Protein AF-A0AA88L8A8-F1 (afdb_monomer)

Mean predicted aligned error: 9.65 Å

Secondary structure (DSSP, 8-state):
-EE--S--TT-EE-TTSSS-EEE-EEEEE-TTS-EEEEEE--STTPPP-SSS-HHHHHHHHHHTTSPTTS--EEEE-TTT--HHHHHHHHHHH--EEEEE--GGGSTT-----HHHHHHH-TT-EEEEEETTTTEEEEEEESSSEEEEEESS--SPSPEEEEEEETTTTEEEEEEE-HHHHHHHHHTTHHHHHHHHHHHT------SS-GGGS-THHHHHHHHHHHHHHHHHHHHHHHHHTSS--PPP---

Structure (mmCIF, N/CA/C/O backbone):
data_AF-A0AA88L8A8-F1
#
_entry.id   AF-A0AA88L8A8-F1
#
loop_
_atom_site.group_PDB
_atom_site.id
_atom_site.type_symbol
_atom_site.label_atom_id
_atom_site.label_alt_id
_atom_site.label_comp_id
_atom_site.label_asym_id
_atom_site.label_entity_id
_atom_site.label_seq_id
_atom_site.pdbx_PDB_ins_code
_atom_site.Cartn_x
_atom_site.Cartn_y
_atom_site.Cartn_z
_atom_site.occupancy
_atom_site.B_iso_or_equiv
_atom_site.auth_seq_id
_atom_site.auth_comp_id
_atom_site.auth_asym_id
_atom_site.auth_atom_id
_atom_site.pdbx_PDB_model_num
ATOM 1 N N . MET A 1 1 ? 16.800 -0.998 -1.409 1.00 84.88 1 MET A N 1
ATOM 2 C CA . MET A 1 1 ? 17.821 0.008 -1.828 1.00 84.88 1 MET A CA 1
ATOM 3 C C . MET A 1 1 ? 19.108 -0.750 -2.058 1.00 84.88 1 MET A C 1
ATOM 5 O O . MET A 1 1 ? 19.465 -1.505 -1.169 1.00 84.88 1 ME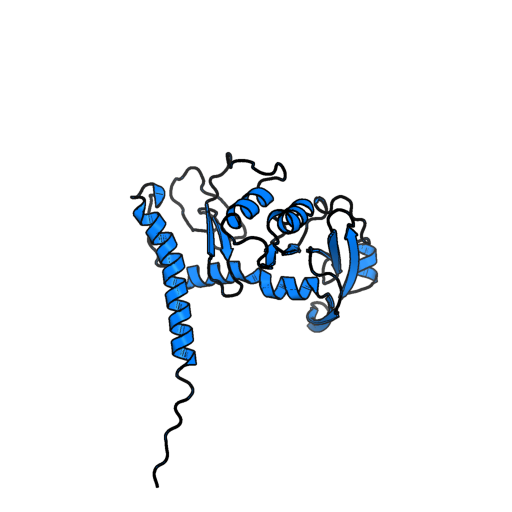T A O 1
ATOM 9 N N . ILE A 1 2 ? 19.797 -0.563 -3.184 1.00 85.00 2 ILE A N 1
ATOM 10 C CA . ILE A 1 2 ? 21.098 -1.210 -3.406 1.00 85.00 2 ILE A CA 1
ATOM 11 C C . ILE A 1 2 ? 22.200 -0.257 -2.931 1.00 85.00 2 ILE A C 1
ATOM 13 O O . ILE A 1 2 ? 22.345 0.821 -3.514 1.00 85.00 2 ILE A O 1
ATOM 17 N N . PRO A 1 3 ? 22.965 -0.586 -1.876 1.00 85.75 3 PRO A N 1
ATOM 18 C CA . PRO A 1 3 ? 23.929 0.350 -1.308 1.00 85.75 3 PRO A CA 1
ATOM 19 C C . PRO A 1 3 ? 25.086 0.601 -2.267 1.00 85.75 3 PRO A C 1
ATOM 21 O O . PRO A 1 3 ? 25.760 -0.326 -2.712 1.00 85.75 3 PRO A O 1
ATOM 24 N N . PHE A 1 4 ? 25.333 1.872 -2.569 1.00 84.50 4 PHE A N 1
ATOM 25 C CA . PHE A 1 4 ? 26.380 2.279 -3.496 1.00 84.50 4 PHE A CA 1
ATOM 26 C C . PHE A 1 4 ? 26.840 3.700 -3.180 1.00 84.50 4 PHE A C 1
ATOM 28 O O . PHE A 1 4 ? 26.032 4.624 -3.086 1.00 84.50 4 PHE A O 1
ATOM 35 N N . LYS A 1 5 ? 28.155 3.875 -3.020 1.00 83.81 5 LYS A N 1
ATOM 36 C CA . LYS A 1 5 ? 28.783 5.171 -2.705 1.00 83.81 5 LYS A CA 1
ATOM 37 C C . LYS A 1 5 ? 29.616 5.743 -3.856 1.0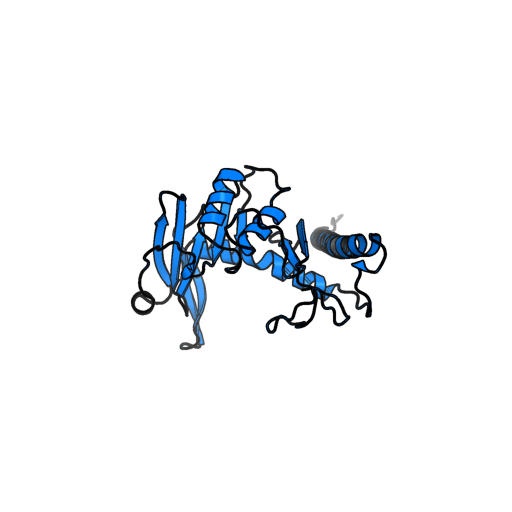0 83.81 5 LYS A C 1
ATOM 39 O O . LYS A 1 5 ? 30.113 6.857 -3.727 1.00 83.81 5 LYS A O 1
ATOM 44 N N . GLY A 1 6 ? 29.764 5.018 -4.967 1.00 83.50 6 GLY A N 1
ATOM 45 C CA . GLY A 1 6 ? 30.444 5.530 -6.159 1.00 83.50 6 GLY A CA 1
ATOM 46 C C . GLY A 1 6 ? 29.645 6.632 -6.863 1.00 83.50 6 GLY A C 1
ATOM 47 O O . GLY A 1 6 ? 28.525 6.970 -6.459 1.00 83.50 6 GLY A O 1
ATOM 48 N N . THR A 1 7 ? 30.240 7.212 -7.900 1.00 83.38 7 THR A N 1
ATOM 49 C CA . THR A 1 7 ? 29.632 8.293 -8.684 1.00 83.38 7 THR A CA 1
ATOM 50 C C . THR A 1 7 ? 28.695 7.706 -9.731 1.00 83.38 7 THR A C 1
ATOM 52 O O . THR A 1 7 ? 29.131 6.940 -10.581 1.00 83.38 7 THR A O 1
ATOM 55 N N . ILE A 1 8 ? 27.411 8.063 -9.665 1.00 84.69 8 ILE A N 1
ATOM 56 C CA . ILE A 1 8 ? 26.420 7.753 -10.700 1.00 84.69 8 ILE A CA 1
ATOM 57 C C . ILE A 1 8 ? 25.300 8.796 -10.694 1.00 84.69 8 ILE A C 1
ATOM 59 O O . ILE A 1 8 ? 24.916 9.280 -9.627 1.00 84.69 8 ILE A O 1
ATOM 63 N N . GLY A 1 9 ? 24.769 9.130 -11.875 1.00 83.75 9 GLY A N 1
ATOM 64 C CA . GLY A 1 9 ? 23.818 10.233 -12.068 1.00 83.75 9 GLY A CA 1
ATOM 65 C C . GLY A 1 9 ? 22.474 10.083 -11.344 1.00 83.75 9 GLY A C 1
ATOM 66 O O . GLY A 1 9 ? 21.806 11.078 -11.091 1.00 83.75 9 GLY A O 1
ATOM 67 N N . PHE A 1 10 ? 22.093 8.864 -10.957 1.00 85.56 10 PHE A N 1
ATOM 68 C CA . PHE A 1 10 ? 20.806 8.578 -10.313 1.00 85.56 10 PHE A CA 1
ATOM 69 C C . PHE A 1 10 ? 20.922 8.030 -8.886 1.00 85.56 10 PHE A C 1
ATOM 71 O O . PHE A 1 10 ? 19.957 7.495 -8.333 1.00 85.56 10 PHE A O 1
ATOM 78 N N . ARG A 1 11 ? 22.086 8.191 -8.244 1.00 89.44 11 ARG A N 1
ATOM 79 C CA . ARG A 1 11 ? 22.265 7.839 -6.829 1.00 89.44 11 ARG A CA 1
ATOM 80 C C . ARG A 1 11 ? 21.280 8.616 -5.955 1.00 89.44 11 ARG A C 1
ATOM 82 O O . ARG A 1 11 ? 21.148 9.828 -6.087 1.00 89.44 11 ARG A O 1
ATOM 89 N N . GLN A 1 12 ? 20.630 7.921 -5.031 1.00 91.25 12 GLN A N 1
ATOM 90 C CA . GLN A 1 12 ? 19.651 8.482 -4.109 1.00 91.25 12 GLN A CA 1
ATOM 91 C C . GLN A 1 12 ? 20.165 8.478 -2.672 1.00 91.25 12 GLN A C 1
ATOM 93 O O . GLN A 1 12 ? 20.889 7.570 -2.252 1.00 91.25 12 GLN A O 1
ATOM 98 N N . TYR A 1 13 ? 19.726 9.485 -1.918 1.00 91.44 13 TYR A N 1
ATOM 99 C CA . TYR A 1 13 ? 19.836 9.525 -0.467 1.00 91.44 13 TYR A CA 1
ATOM 100 C C . TYR A 1 13 ? 18.463 9.276 0.166 1.00 91.44 13 TYR A C 1
ATOM 102 O O . TYR A 1 13 ? 17.512 9.998 -0.128 1.00 91.44 13 TYR A O 1
ATOM 110 N N . LEU A 1 14 ? 18.349 8.269 1.034 1.00 89.75 14 LEU A N 1
ATOM 111 C CA . LEU A 1 14 ? 17.145 7.967 1.812 1.00 89.75 14 LEU A CA 1
ATOM 112 C C . LEU A 1 14 ? 17.518 7.858 3.292 1.00 89.75 14 LEU A C 1
ATOM 114 O O . LEU A 1 14 ? 18.085 6.855 3.719 1.00 89.75 14 LEU A O 1
ATOM 118 N N . LYS A 1 15 ? 17.187 8.893 4.072 1.00 89.56 15 LYS A N 1
ATOM 119 C CA . LYS A 1 15 ? 17.571 9.024 5.488 1.00 89.56 15 LYS A CA 1
ATOM 120 C C . LYS A 1 15 ? 17.143 7.830 6.351 1.00 89.56 15 LYS A C 1
ATOM 122 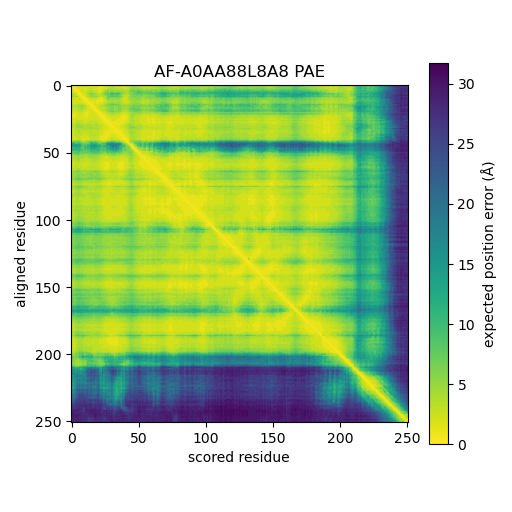O O . LYS A 1 15 ? 17.916 7.393 7.193 1.00 89.56 15 LYS A O 1
ATOM 127 N N . ASP A 1 16 ? 15.948 7.297 6.107 1.00 87.56 16 ASP A N 1
ATOM 128 C CA . ASP A 1 16 ? 15.317 6.291 6.974 1.00 87.56 16 ASP A CA 1
ATOM 129 C C . ASP A 1 16 ? 15.669 4.839 6.599 1.00 87.56 16 ASP A C 1
ATOM 131 O O . ASP A 1 16 ? 15.104 3.895 7.151 1.00 87.56 16 ASP A O 1
ATOM 135 N N . LYS A 1 17 ? 16.576 4.627 5.636 1.00 85.62 17 LYS A N 1
ATOM 136 C CA . LYS A 1 17 ? 17.037 3.287 5.246 1.00 85.62 17 LYS A CA 1
ATOM 137 C C . LYS A 1 17 ? 18.363 2.943 5.945 1.00 85.62 17 LYS A C 1
ATOM 139 O O . LYS A 1 17 ? 19.203 3.832 6.078 1.00 85.62 17 LYS A O 1
ATOM 144 N N . PRO A 1 18 ? 18.605 1.661 6.307 1.00 85.69 18 PRO A N 1
ATOM 145 C CA . PRO A 1 18 ? 19.849 1.231 6.966 1.00 85.69 18 PRO A CA 1
ATOM 146 C C . PRO A 1 18 ? 21.110 1.679 6.218 1.00 85.69 18 PRO A C 1
ATOM 148 O O . PRO A 1 18 ? 22.084 2.144 6.808 1.00 85.69 18 PRO A O 1
ATOM 151 N N . HIS A 1 19 ? 21.053 1.616 4.887 1.00 84.75 19 HIS A N 1
ATOM 152 C CA . HIS A 1 19 ? 22.024 2.239 4.004 1.00 84.75 19 HIS A CA 1
ATOM 153 C C . HIS A 1 19 ? 21.408 3.465 3.342 1.00 84.75 19 HIS A C 1
ATOM 155 O O . HIS A 1 19 ? 20.577 3.354 2.437 1.00 84.75 19 HIS A O 1
ATOM 161 N N . SER A 1 20 ? 21.844 4.639 3.790 1.00 89.81 20 SER A N 1
ATOM 162 C CA . SER A 1 20 ? 21.243 5.902 3.376 1.00 89.81 20 SER A CA 1
ATOM 163 C C . SER A 1 20 ? 21.644 6.355 1.973 1.00 89.81 20 SER A C 1
ATOM 165 O O . SER A 1 20 ? 20.890 7.090 1.351 1.00 89.81 20 SER A O 1
ATOM 167 N N . TRP A 1 21 ? 22.772 5.885 1.432 1.00 91.19 21 TRP A N 1
ATOM 168 C CA . TRP A 1 21 ? 23.228 6.185 0.069 1.00 91.19 21 TRP A CA 1
ATOM 169 C C . TRP A 1 21 ? 23.211 4.939 -0.818 1.00 91.19 21 TRP A C 1
ATOM 171 O O . TRP A 1 21 ? 23.800 3.912 -0.466 1.00 91.19 21 TRP A O 1
ATOM 181 N N . GLY A 1 22 ? 22.587 5.039 -1.993 1.00 89.38 22 GLY A N 1
ATOM 182 C CA . GLY A 1 22 ? 22.563 3.935 -2.947 1.00 89.38 22 GLY A CA 1
ATOM 183 C C . GLY A 1 22 ? 21.703 4.173 -4.178 1.00 89.38 22 GLY A C 1
ATOM 184 O O . GLY A 1 22 ? 21.315 5.297 -4.482 1.00 89.38 22 GLY A O 1
ATOM 185 N N . VAL A 1 23 ? 21.413 3.096 -4.898 1.00 87.44 23 VAL A N 1
ATOM 186 C CA . VAL A 1 23 ? 20.490 3.086 -6.034 1.00 87.44 23 VAL A CA 1
ATOM 187 C C . VAL A 1 23 ? 19.116 2.642 -5.548 1.00 87.44 23 VAL A C 1
ATOM 189 O O . VAL A 1 23 ? 18.952 1.563 -4.963 1.00 87.44 23 VAL A O 1
ATOM 192 N N . LYS A 1 24 ? 18.116 3.499 -5.768 1.00 89.25 24 LYS A N 1
ATOM 193 C CA . LYS A 1 24 ? 16.726 3.191 -5.435 1.00 89.25 24 LYS A CA 1
ATOM 194 C C . LYS A 1 24 ? 16.165 2.251 -6.500 1.00 89.25 24 LYS A C 1
ATOM 196 O O . LYS A 1 24 ? 16.313 2.491 -7.693 1.00 89.25 24 LYS A O 1
ATOM 201 N N . VAL A 1 25 ? 15.519 1.188 -6.041 1.00 90.06 25 VAL A N 1
ATOM 202 C CA . VAL A 1 25 ? 14.891 0.169 -6.882 1.00 90.06 25 VAL A CA 1
ATOM 203 C C . VAL A 1 25 ? 13.467 -0.004 -6.379 1.00 90.06 25 VAL A C 1
ATOM 205 O O . VAL A 1 25 ? 13.254 -0.132 -5.170 1.00 90.06 25 VAL A O 1
ATOM 208 N N . PHE A 1 26 ? 12.509 0.073 -7.292 1.00 91.81 26 PHE A N 1
ATOM 209 C CA . PHE A 1 26 ? 11.133 -0.329 -7.059 1.00 91.81 26 PHE A CA 1
ATOM 210 C C . PHE A 1 26 ? 11.016 -1.827 -7.303 1.00 91.81 26 PHE A C 1
ATOM 212 O O . PHE A 1 26 ? 11.630 -2.347 -8.229 1.00 91.81 26 PHE A O 1
ATOM 219 N N . THR A 1 27 ? 10.239 -2.514 -6.475 1.00 92.38 27 THR A N 1
ATOM 220 C CA . THR A 1 27 ? 10.230 -3.976 -6.445 1.00 92.38 27 THR A CA 1
ATOM 221 C C . THR A 1 27 ? 8.807 -4.479 -6.298 1.00 92.38 27 THR A C 1
ATOM 223 O O . THR A 1 27 ? 8.076 -4.026 -5.416 1.00 92.38 27 THR A O 1
ATOM 226 N N . ARG A 1 28 ? 8.440 -5.471 -7.110 1.00 94.56 28 ARG A N 1
ATOM 227 C CA . ARG A 1 28 ? 7.244 -6.289 -6.916 1.00 94.56 28 ARG A CA 1
ATOM 228 C C . ARG A 1 28 ? 7.664 -7.654 -6.386 1.00 94.56 28 ARG A C 1
ATOM 230 O O . ARG A 1 28 ? 8.346 -8.411 -7.078 1.00 94.56 28 ARG A O 1
ATOM 237 N N . ALA A 1 29 ? 7.224 -7.979 -5.177 1.00 93.62 29 ALA A N 1
ATOM 238 C CA . ALA A 1 29 ? 7.536 -9.240 -4.518 1.00 93.62 29 ALA A CA 1
ATOM 239 C C . ALA A 1 29 ? 6.274 -9.952 -4.022 1.00 93.62 29 ALA A C 1
ATOM 241 O O . ALA A 1 29 ? 5.250 -9.326 -3.749 1.00 93.62 29 ALA A O 1
ATOM 242 N N . GLY A 1 30 ? 6.357 -11.274 -3.902 1.00 93.88 30 GLY A N 1
ATOM 243 C CA . GLY A 1 30 ? 5.346 -12.081 -3.229 1.00 93.88 30 GLY A CA 1
ATOM 244 C C . GLY A 1 30 ? 5.467 -12.007 -1.709 1.00 93.88 30 GLY A C 1
ATOM 245 O O . GLY A 1 30 ? 6.503 -11.628 -1.166 1.00 93.88 30 GLY A O 1
ATOM 246 N N . ILE A 1 31 ? 4.430 -12.473 -1.010 1.00 93.06 31 ILE A N 1
ATOM 247 C CA . ILE A 1 31 ? 4.425 -12.604 0.459 1.00 93.06 31 ILE A CA 1
ATOM 248 C C . ILE A 1 31 ? 5.572 -13.487 0.989 1.00 93.06 31 ILE A C 1
ATOM 250 O O . ILE A 1 31 ? 5.994 -13.349 2.130 1.00 93.06 31 ILE A O 1
ATOM 254 N N . SER A 1 32 ? 6.095 -14.385 0.150 1.00 91.38 32 SER A N 1
ATOM 255 C CA . SER A 1 32 ? 7.243 -15.244 0.444 1.00 91.38 32 SER A CA 1
ATOM 256 C C . SER A 1 32 ? 8.592 -14.521 0.407 1.00 91.38 32 SER A C 1
ATOM 258 O O . SER A 1 32 ? 9.602 -15.144 0.719 1.00 91.38 32 SER A O 1
ATOM 260 N N . GLY A 1 33 ? 8.635 -13.251 -0.008 1.00 89.94 33 GLY A N 1
ATOM 261 C CA . GLY A 1 33 ? 9.875 -12.510 -0.240 1.00 89.94 33 GLY A CA 1
ATOM 262 C C . GLY A 1 33 ? 10.487 -12.730 -1.624 1.00 89.94 33 GLY A C 1
ATOM 263 O O . GLY A 1 33 ? 11.523 -12.150 -1.928 1.00 89.94 33 GLY A O 1
ATOM 264 N N . ILE A 1 34 ? 9.862 -13.543 -2.483 1.00 89.19 34 ILE A N 1
ATOM 265 C CA . ILE A 1 34 ? 10.333 -13.758 -3.858 1.00 89.19 34 ILE A CA 1
ATOM 266 C C . ILE A 1 34 ? 10.092 -12.500 -4.680 1.00 89.19 34 ILE A C 1
ATOM 268 O O . ILE A 1 34 ? 8.956 -12.035 -4.772 1.00 89.19 34 ILE A O 1
ATOM 272 N N . VAL A 1 35 ? 11.143 -11.986 -5.309 1.00 89.31 35 VAL A N 1
ATOM 273 C CA . VAL A 1 35 ? 11.069 -10.842 -6.216 1.00 89.31 35 VAL A CA 1
ATOM 274 C C . VAL A 1 35 ? 10.662 -11.323 -7.602 1.00 89.31 35 VAL A C 1
ATOM 276 O O . VAL A 1 35 ? 11.354 -12.120 -8.232 1.00 89.31 35 VAL A O 1
ATOM 279 N N . TYR A 1 36 ? 9.533 -10.812 -8.083 1.00 90.50 36 TYR A N 1
ATOM 280 C CA . TYR A 1 36 ? 9.015 -11.124 -9.411 1.00 90.50 36 TYR A CA 1
ATOM 281 C C . TYR A 1 36 ? 9.439 -10.099 -10.452 1.00 90.50 36 TYR A C 1
ATOM 283 O O . TYR A 1 36 ? 9.617 -10.466 -11.609 1.00 90.50 36 TYR A O 1
ATOM 291 N N . ASP A 1 37 ? 9.553 -8.830 -10.060 1.00 91.50 37 ASP A N 1
ATOM 292 C CA . ASP A 1 37 ? 9.914 -7.756 -10.982 1.00 91.50 37 ASP A CA 1
ATOM 293 C C . ASP A 1 37 ? 10.561 -6.571 -10.261 1.00 91.50 37 ASP A C 1
ATOM 295 O O . ASP A 1 37 ? 10.327 -6.373 -9.061 1.00 91.50 37 ASP A O 1
ATOM 299 N N . ILE A 1 38 ? 11.366 -5.796 -10.990 1.00 89.94 38 ILE A N 1
ATOM 300 C CA . ILE A 1 38 ? 12.061 -4.613 -10.477 1.00 89.94 38 ILE A CA 1
ATOM 301 C C . ILE A 1 38 ? 12.117 -3.482 -11.507 1.00 89.94 38 ILE A C 1
ATOM 303 O O . ILE A 1 38 ? 12.209 -3.713 -12.705 1.00 89.94 38 ILE A O 1
ATOM 307 N N . GLU A 1 39 ? 12.176 -2.246 -11.019 1.00 88.06 39 GLU A N 1
ATOM 308 C CA . GLU A 1 39 ? 12.435 -1.056 -11.830 1.00 88.06 39 GLU A CA 1
ATOM 309 C C . GLU A 1 39 ? 13.476 -0.169 -11.133 1.00 88.06 39 GLU A C 1
ATOM 311 O O . GLU A 1 39 ? 13.327 0.197 -9.964 1.00 88.06 39 GLU A O 1
ATOM 316 N N . ILE A 1 40 ? 14.554 0.187 -11.838 1.00 87.50 40 ILE A N 1
ATOM 317 C CA . ILE A 1 40 ? 15.592 1.079 -11.306 1.00 87.50 40 ILE A CA 1
ATOM 318 C C . ILE A 1 40 ? 15.102 2.523 -11.388 1.00 87.50 40 ILE A C 1
ATOM 320 O O . ILE A 1 40 ? 14.736 3.013 -12.452 1.00 87.50 40 ILE A O 1
ATOM 324 N N . TYR A 1 41 ? 15.162 3.239 -10.267 1.00 87.56 41 TYR A N 1
ATOM 325 C CA . TYR A 1 41 ? 14.856 4.661 -10.244 1.00 87.56 41 TYR A CA 1
ATOM 326 C C . TYR A 1 41 ? 16.039 5.473 -10.779 1.00 87.56 41 TYR A C 1
ATOM 328 O O . TYR A 1 41 ? 17.078 5.583 -10.124 1.00 87.56 41 TYR A O 1
ATOM 336 N N . THR A 1 42 ? 15.856 6.084 -11.947 1.00 84.75 42 THR A N 1
ATOM 337 C CA . THR A 1 42 ? 16.883 6.874 -12.646 1.00 84.75 42 THR A CA 1
ATOM 338 C C . THR A 1 42 ? 16.794 8.384 -12.388 1.00 84.75 42 THR A C 1
ATOM 340 O O . THR A 1 42 ? 17.554 9.158 -12.963 1.00 84.75 42 THR A O 1
ATOM 343 N N . GLY A 1 43 ? 15.921 8.833 -11.480 1.00 79.50 43 GLY A N 1
ATOM 344 C CA . GLY A 1 43 ? 15.745 10.255 -11.172 1.00 79.50 43 GLY A CA 1
ATOM 345 C C . GLY A 1 43 ? 14.646 10.922 -12.002 1.00 79.50 43 GLY A C 1
ATOM 346 O O . GLY A 1 43 ? 13.554 10.374 -12.156 1.00 79.50 43 GLY A O 1
ATOM 347 N N . LYS A 1 44 ? 14.906 12.149 -12.469 1.00 68.25 44 LYS A N 1
ATOM 348 C CA . LYS A 1 44 ? 13.970 12.925 -13.302 1.00 68.25 44 LYS A CA 1
ATOM 349 C C . LYS A 1 44 ? 14.049 12.432 -14.754 1.00 68.25 44 LYS A C 1
ATOM 351 O O . LYS A 1 44 ? 15.149 12.225 -15.249 1.00 68.25 44 LYS A O 1
ATOM 356 N N . GLY A 1 45 ? 12.901 12.274 -15.418 1.00 63.66 45 GLY A N 1
ATOM 357 C CA . GLY A 1 45 ? 12.819 11.810 -16.814 1.00 63.66 45 GLY A CA 1
ATOM 358 C C . GLY A 1 45 ? 12.192 10.426 -17.014 1.00 63.66 45 GLY A C 1
ATOM 359 O O . GLY A 1 45 ? 12.276 9.882 -18.109 1.00 63.66 45 GLY A O 1
ATOM 360 N N . ALA A 1 46 ? 11.567 9.841 -15.985 1.00 66.56 46 ALA A N 1
ATOM 361 C CA . ALA A 1 46 ? 10.726 8.663 -16.185 1.00 66.56 46 ALA A CA 1
ATOM 362 C C . ALA A 1 46 ? 9.558 9.013 -17.120 1.00 66.56 46 ALA A C 1
ATOM 364 O O . ALA A 1 46 ? 8.943 10.067 -16.955 1.00 66.56 46 ALA A O 1
ATOM 365 N N . VAL A 1 47 ? 9.264 8.127 -18.075 1.00 69.44 47 VAL A N 1
ATOM 366 C CA . VAL A 1 47 ? 8.123 8.286 -18.982 1.00 69.44 47 VAL A CA 1
ATOM 367 C C . VAL A 1 47 ? 6.848 8.327 -18.146 1.00 69.44 47 VAL A C 1
ATOM 369 O O . VAL A 1 47 ? 6.568 7.396 -17.381 1.00 69.44 47 VAL A O 1
ATOM 372 N N . GLU A 1 48 ? 6.116 9.428 -18.274 1.00 77.25 48 GLU A N 1
ATOM 373 C CA . GLU A 1 48 ? 4.781 9.576 -17.713 1.00 77.25 48 GLU A CA 1
ATOM 374 C C . GLU A 1 48 ? 3.802 8.837 -18.623 1.00 77.25 48 GLU A C 1
ATOM 376 O O . GLU A 1 48 ? 3.745 9.098 -19.823 1.00 77.25 48 GLU A O 1
ATOM 381 N N . ILE A 1 49 ? 3.087 7.863 -18.064 1.00 76.62 49 ILE A N 1
ATOM 382 C CA . ILE A 1 49 ? 2.218 6.966 -18.843 1.00 76.62 49 ILE A CA 1
ATOM 383 C C . ILE A 1 49 ? 0.752 7.262 -18.539 1.00 76.62 49 ILE A C 1
ATOM 385 O O . ILE A 1 49 ? -0.090 7.252 -19.431 1.00 76.62 49 ILE A O 1
ATOM 389 N N . SER A 1 50 ? 0.432 7.520 -17.271 1.00 83.88 50 SER A N 1
ATOM 390 C CA . SER A 1 50 ? -0.952 7.632 -16.806 1.00 83.88 50 SER A CA 1
ATOM 391 C C . SER A 1 50 ? -1.440 9.058 -16.567 1.00 83.88 50 SER A C 1
ATOM 393 O O . SER A 1 50 ? -2.646 9.253 -16.447 1.00 83.88 50 SER A O 1
ATOM 395 N N . GLY A 1 51 ? -0.542 10.038 -16.413 1.00 86.50 51 GLY A N 1
ATOM 396 C CA . GLY A 1 51 ? -0.903 11.372 -15.909 1.00 86.50 51 GLY A CA 1
ATOM 397 C C . GLY A 1 51 ? -1.321 11.392 -14.427 1.00 86.50 51 GLY A C 1
ATOM 398 O O . GLY A 1 51 ? -1.774 12.414 -13.917 1.00 86.50 51 GLY A O 1
ATOM 399 N N . LEU A 1 52 ? -1.195 10.265 -13.711 1.00 86.19 52 LEU A N 1
ATOM 400 C CA . LEU A 1 52 ? -1.572 10.114 -12.295 1.00 86.19 52 LEU A CA 1
ATOM 401 C C . LEU A 1 52 ? -0.356 10.192 -11.355 1.00 86.19 52 LEU A C 1
ATOM 403 O O . LEU A 1 52 ? -0.463 9.927 -10.152 1.00 86.19 52 LEU A O 1
ATOM 407 N N . GLY A 1 53 ? 0.806 10.545 -11.905 1.00 88.38 53 GLY A N 1
ATOM 408 C CA . GLY A 1 53 ? 2.068 10.700 -11.200 1.00 88.38 53 GLY A CA 1
ATOM 409 C C . GLY A 1 53 ? 2.917 9.430 -11.118 1.00 88.38 53 GLY A C 1
ATOM 410 O O . GLY A 1 53 ? 2.456 8.299 -11.269 1.00 88.38 53 GLY A O 1
ATOM 411 N N . GLN A 1 54 ? 4.193 9.638 -10.787 1.00 89.31 54 GLN A N 1
ATOM 412 C CA . GLN A 1 54 ? 5.243 8.616 -10.821 1.00 89.31 54 GLN A CA 1
ATOM 413 C C . GLN A 1 54 ? 4.916 7.331 -10.048 1.00 89.31 54 GLN A C 1
ATOM 415 O O . GLN A 1 54 ? 5.275 6.247 -10.495 1.00 89.31 54 GLN A O 1
ATOM 420 N N . GLY A 1 55 ? 4.276 7.436 -8.878 1.00 90.88 55 GLY A N 1
ATOM 421 C CA . GLY A 1 55 ? 3.927 6.258 -8.078 1.00 90.88 55 GLY A CA 1
ATOM 422 C C . GLY A 1 55 ? 2.996 5.309 -8.836 1.00 90.88 55 GLY A C 1
ATOM 423 O O . GLY A 1 55 ? 3.228 4.104 -8.839 1.00 90.88 55 GLY A O 1
ATOM 424 N N . THR A 1 56 ? 1.997 5.858 -9.526 1.00 93.31 56 THR A N 1
ATOM 425 C CA . THR A 1 56 ? 1.075 5.094 -10.371 1.00 93.31 56 THR A CA 1
ATOM 426 C C . THR A 1 56 ? 1.820 4.464 -11.542 1.00 93.31 56 THR A C 1
ATOM 428 O O . THR A 1 56 ? 1.710 3.261 -11.754 1.00 93.31 56 THR A O 1
ATOM 431 N N . ASP A 1 57 ? 2.623 5.247 -12.264 1.00 92.81 57 ASP A N 1
ATOM 432 C CA . ASP A 1 57 ? 3.312 4.770 -13.469 1.00 92.81 57 ASP A CA 1
ATOM 433 C C . ASP A 1 57 ? 4.275 3.614 -13.186 1.00 92.81 57 ASP A C 1
ATOM 435 O O . ASP A 1 57 ? 4.324 2.645 -13.940 1.00 92.81 57 ASP A O 1
ATOM 439 N N . VAL A 1 58 ? 5.000 3.687 -12.066 1.00 93.12 58 VAL A N 1
ATOM 440 C CA . VAL A 1 58 ? 5.872 2.599 -11.604 1.00 93.12 58 VAL A CA 1
ATOM 441 C C . VAL A 1 58 ? 5.065 1.328 -11.347 1.00 93.12 58 VAL A C 1
ATOM 443 O O . VAL A 1 58 ? 5.480 0.245 -11.750 1.00 93.12 58 VAL A O 1
ATOM 446 N N . VAL A 1 59 ? 3.904 1.431 -10.689 1.00 95.31 59 VAL A N 1
ATOM 447 C CA . VAL A 1 59 ? 3.055 0.255 -10.447 1.00 95.31 59 VAL A CA 1
ATOM 448 C C . VAL A 1 59 ? 2.572 -0.337 -11.764 1.00 95.31 59 VAL A C 1
ATOM 450 O O . VAL A 1 59 ? 2.650 -1.550 -11.922 1.00 95.31 59 VAL A O 1
ATOM 453 N N . LEU A 1 60 ? 2.119 0.493 -12.707 1.00 95.38 60 LEU A N 1
ATOM 454 C CA . LEU A 1 60 ? 1.622 0.033 -14.005 1.00 95.38 60 LEU A CA 1
ATOM 455 C C . LEU A 1 60 ? 2.700 -0.705 -14.812 1.00 95.38 60 LEU A C 1
ATOM 457 O O . LEU A 1 60 ? 2.417 -1.776 -15.343 1.00 95.38 60 LEU A O 1
ATOM 461 N N . ARG A 1 61 ? 3.942 -0.204 -14.831 1.00 93.56 61 ARG A N 1
ATOM 462 C CA . ARG A 1 61 ? 5.075 -0.902 -15.466 1.00 93.56 61 ARG A CA 1
ATOM 463 C C . ARG A 1 61 ? 5.414 -2.213 -14.767 1.00 93.56 61 ARG A C 1
ATOM 465 O O . ARG A 1 61 ? 5.530 -3.247 -15.415 1.00 93.56 61 ARG A O 1
ATOM 472 N N . LEU A 1 62 ? 5.474 -2.209 -13.434 1.00 93.56 62 LEU A N 1
ATOM 473 C CA . LEU A 1 62 ? 5.742 -3.418 -12.649 1.00 93.56 62 LEU A CA 1
ATOM 474 C C . LEU A 1 62 ? 4.657 -4.491 -12.785 1.00 93.56 62 LEU A C 1
ATOM 476 O O . LEU A 1 62 ? 4.870 -5.604 -12.313 1.00 93.56 62 LEU A O 1
ATOM 480 N N . VAL A 1 63 ? 3.481 -4.198 -13.345 1.00 95.50 63 VAL A N 1
ATOM 481 C CA . VAL A 1 63 ? 2.389 -5.175 -13.529 1.00 95.50 63 VAL A CA 1
ATOM 482 C C . VAL A 1 63 ? 2.084 -5.464 -14.991 1.00 95.50 63 VAL A C 1
ATOM 484 O O . VAL A 1 63 ? 1.270 -6.342 -15.259 1.00 95.50 63 VAL A O 1
ATOM 487 N N . GLU A 1 64 ? 2.751 -4.785 -15.920 1.00 92.06 64 GLU A N 1
ATOM 488 C CA . GLU A 1 64 ? 2.497 -4.864 -17.360 1.00 92.06 64 GLU A CA 1
ATOM 489 C C . GLU A 1 64 ? 2.567 -6.301 -17.888 1.00 92.06 64 GLU A C 1
ATOM 491 O O . GLU A 1 64 ? 1.701 -6.732 -18.646 1.00 92.06 64 GLU A O 1
ATOM 496 N N . ASN A 1 65 ? 3.539 -7.072 -17.395 1.00 89.19 65 ASN A N 1
ATOM 497 C CA . ASN A 1 65 ? 3.765 -8.462 -17.791 1.00 89.19 65 ASN A CA 1
ATOM 498 C C . ASN A 1 65 ? 2.915 -9.488 -17.016 1.00 89.19 65 ASN A C 1
ATOM 500 O O . ASN A 1 65 ? 3.135 -10.692 -17.157 1.00 89.19 65 ASN A O 1
ATOM 504 N N . LEU A 1 66 ? 1.984 -9.064 -16.149 1.00 93.25 66 LEU A N 1
ATOM 505 C CA . LEU A 1 66 ? 1.075 -10.013 -15.502 1.00 93.25 66 LEU A CA 1
ATOM 506 C C . LEU A 1 66 ? -0.045 -10.430 -16.450 1.00 93.25 66 LEU A C 1
ATOM 508 O O . LEU A 1 66 ? -0.637 -9.580 -17.116 1.00 93.25 66 LEU A O 1
ATOM 512 N N . PRO A 1 67 ? -0.427 -11.718 -16.427 1.00 94.50 67 PRO A N 1
ATOM 513 C CA . PRO A 1 67 ? -1.696 -12.141 -16.990 1.00 94.50 67 PRO A CA 1
ATOM 514 C C . PRO A 1 67 ? -2.846 -11.305 -16.417 1.00 94.50 67 PRO A C 1
ATOM 516 O O . PRO A 1 67 ? -3.010 -11.197 -15.196 1.00 94.50 67 PRO A O 1
ATOM 519 N N . ARG A 1 68 ? -3.642 -10.709 -17.303 1.00 96.12 68 ARG A N 1
ATOM 520 C CA . ARG A 1 68 ? -4.798 -9.900 -16.911 1.00 96.12 68 ARG A CA 1
ATOM 521 C C . ARG A 1 68 ? -5.942 -10.796 -16.442 1.00 96.12 68 ARG A C 1
ATOM 523 O O . ARG A 1 68 ? -6.063 -11.933 -16.888 1.00 96.12 68 ARG A O 1
ATOM 530 N N . PHE A 1 69 ? -6.785 -10.276 -15.553 1.00 95.44 69 PHE A N 1
ATOM 531 C CA . PHE A 1 69 ? -8.016 -10.930 -15.085 1.00 95.44 69 PHE A CA 1
ATOM 532 C C . PHE A 1 69 ? -7.819 -12.297 -14.410 1.00 95.44 69 PHE A C 1
ATOM 534 O O . PHE A 1 69 ? -8.747 -13.092 -14.312 1.00 95.44 69 PHE A O 1
ATOM 541 N N . MET A 1 70 ? -6.632 -12.542 -13.848 1.00 95.12 70 MET A N 1
ATOM 542 C CA . MET A 1 70 ? -6.319 -13.755 -13.077 1.00 95.12 70 MET A CA 1
ATOM 543 C C . MET A 1 70 ? -6.567 -13.603 -11.567 1.00 95.12 70 MET A C 1
ATOM 545 O O . MET A 1 70 ? -6.090 -14.413 -10.773 1.00 95.12 70 MET A O 1
ATOM 549 N N . ASN A 1 71 ? -7.305 -12.565 -11.145 1.00 93.31 71 ASN A N 1
ATOM 550 C CA . ASN A 1 71 ? -7.651 -12.305 -9.739 1.00 93.31 71 ASN A CA 1
ATOM 551 C C . ASN A 1 71 ? -6.416 -12.131 -8.823 1.00 93.31 71 ASN A C 1
ATOM 553 O O . ASN A 1 71 ? -6.425 -12.484 -7.632 1.00 93.31 71 ASN A O 1
ATOM 557 N N . PHE A 1 72 ? -5.339 -11.568 -9.382 1.00 96.19 72 PHE A N 1
ATOM 558 C CA . PHE A 1 72 ? -4.181 -11.147 -8.600 1.00 96.19 72 PHE A CA 1
ATOM 559 C C . PHE A 1 72 ? -4.574 -10.058 -7.601 1.00 96.19 72 PHE A C 1
ATOM 561 O O . PHE A 1 72 ? -5.490 -9.272 -7.841 1.00 96.19 72 PHE A O 1
ATOM 568 N N . LYS A 1 73 ? -3.863 -10.024 -6.469 1.00 96.56 73 LYS A N 1
ATOM 569 C CA . LYS A 1 73 ? -4.052 -9.033 -5.405 1.00 96.56 73 LYS A CA 1
ATOM 570 C C . LYS A 1 73 ? -2.750 -8.304 -5.146 1.00 96.56 73 LYS A C 1
ATOM 572 O O . LYS A 1 73 ? -1.776 -8.927 -4.725 1.00 96.56 73 LYS A O 1
ATOM 577 N N . LEU A 1 74 ? -2.742 -7.000 -5.391 1.00 97.06 74 LEU A N 1
ATOM 578 C CA . LEU A 1 74 ? -1.595 -6.142 -5.124 1.00 97.06 74 LEU A CA 1
ATOM 579 C C . LEU A 1 74 ? -1.773 -5.353 -3.835 1.00 97.06 74 LEU A C 1
ATOM 581 O O . LEU A 1 74 ? -2.865 -4.890 -3.507 1.00 97.06 74 LEU A O 1
ATOM 585 N N . PHE A 1 75 ? -0.665 -5.183 -3.121 1.00 97.19 75 PHE A N 1
ATOM 586 C CA . PHE A 1 75 ? -0.627 -4.428 -1.881 1.00 97.19 75 PHE A CA 1
ATOM 587 C C . PHE A 1 75 ? 0.411 -3.320 -1.970 1.00 97.19 75 PHE A C 1
ATOM 589 O O . PHE A 1 75 ? 1.537 -3.562 -2.403 1.00 97.19 75 PHE A O 1
ATOM 596 N N . PHE A 1 76 ? 0.022 -2.110 -1.572 1.00 92.75 76 PHE A N 1
ATOM 597 C CA . PHE A 1 76 ? 0.822 -0.905 -1.785 1.00 92.75 76 PHE A CA 1
ATOM 598 C C . PHE A 1 76 ? 1.103 -0.149 -0.494 1.00 92.75 76 PHE A C 1
ATOM 600 O O . PHE A 1 76 ? 0.225 0.009 0.355 1.00 92.75 76 PHE A O 1
ATOM 607 N N . ASP A 1 77 ? 2.294 0.437 -0.411 1.00 93.19 77 ASP A N 1
ATOM 608 C CA . ASP A 1 77 ? 2.535 1.540 0.515 1.00 93.19 77 ASP A CA 1
ATOM 609 C C . ASP A 1 77 ? 1.896 2.848 0.000 1.00 93.19 77 ASP A C 1
ATOM 611 O O . ASP A 1 77 ? 1.648 3.037 -1.195 1.00 93.19 77 ASP A O 1
ATOM 615 N N . ASN A 1 78 ? 1.694 3.797 0.910 1.00 94.12 78 ASN A N 1
ATOM 616 C CA . ASN A 1 78 ? 1.053 5.089 0.693 1.00 94.12 78 ASN A CA 1
ATOM 617 C C . ASN A 1 78 ? 1.683 5.962 -0.400 1.00 94.12 78 ASN A C 1
ATOM 619 O O . ASN A 1 78 ? 1.024 6.876 -0.899 1.00 94.12 78 ASN A O 1
ATOM 623 N N . PHE A 1 79 ? 2.945 5.716 -0.771 1.00 92.06 79 PHE A N 1
ATOM 624 C CA . PHE A 1 79 ? 3.595 6.417 -1.877 1.00 92.06 79 PHE A CA 1
ATOM 625 C C . PHE A 1 79 ? 2.930 6.102 -3.224 1.00 92.06 79 PHE A C 1
ATOM 627 O O . PHE A 1 79 ? 2.837 6.991 -4.075 1.00 92.06 79 PHE A O 1
ATOM 634 N N . TYR A 1 80 ? 2.423 4.880 -3.401 1.00 94.25 80 TYR A N 1
ATOM 635 C CA . TYR A 1 80 ? 1.812 4.424 -4.650 1.00 94.25 80 TYR A CA 1
ATOM 636 C C . TYR A 1 80 ? 0.291 4.556 -4.628 1.00 94.25 80 TYR A C 1
ATOM 638 O O . TYR A 1 80 ? -0.308 4.901 -5.638 1.00 94.25 80 TYR A O 1
ATOM 646 N N . THR A 1 81 ? -0.338 4.331 -3.473 1.00 94.75 81 THR A N 1
ATOM 647 C CA . THR A 1 81 ? -1.798 4.240 -3.378 1.00 94.75 81 THR A CA 1
ATOM 648 C C . THR A 1 81 ? -2.504 5.534 -3.787 1.00 94.75 81 THR A C 1
ATOM 650 O O . THR A 1 81 ? -2.173 6.628 -3.312 1.00 94.75 81 THR A O 1
ATOM 653 N N . GLY A 1 82 ? -3.534 5.380 -4.616 1.00 94.44 82 GLY A N 1
ATOM 654 C CA . GLY A 1 82 ? -4.508 6.397 -5.000 1.00 94.44 82 GLY A CA 1
ATOM 655 C C . GLY A 1 82 ? -5.766 5.722 -5.548 1.00 94.44 82 GLY A C 1
ATOM 656 O O . GLY A 1 82 ? -5.684 4.602 -6.054 1.00 94.44 82 GLY A O 1
ATOM 657 N N . ILE A 1 83 ? -6.922 6.381 -5.434 1.00 95.12 83 ILE A N 1
ATOM 658 C CA . ILE A 1 83 ? -8.210 5.810 -5.872 1.00 95.12 83 ILE A CA 1
ATOM 659 C C . ILE A 1 83 ? -8.183 5.484 -7.370 1.00 95.12 83 ILE A C 1
ATOM 661 O O . ILE A 1 83 ? -8.588 4.393 -7.763 1.00 95.12 83 ILE A O 1
ATOM 665 N N . ASP A 1 84 ? -7.616 6.375 -8.186 1.00 94.62 84 ASP A N 1
ATOM 666 C CA . ASP A 1 84 ? -7.551 6.190 -9.641 1.00 94.62 84 ASP A CA 1
ATOM 667 C C . ASP A 1 84 ? -6.669 4.998 -10.035 1.00 94.62 84 ASP A C 1
ATOM 669 O O . ASP A 1 84 ? -7.020 4.247 -10.939 1.00 94.62 84 ASP A O 1
ATOM 673 N N . LEU A 1 85 ? -5.555 4.772 -9.323 1.00 96.00 85 LEU A N 1
ATOM 674 C CA . LEU A 1 85 ? -4.700 3.600 -9.541 1.00 96.00 85 LEU A CA 1
ATOM 675 C C . LEU A 1 85 ? -5.456 2.305 -9.223 1.00 96.00 85 LEU A C 1
ATOM 677 O O . LEU A 1 85 ? -5.412 1.363 -10.010 1.00 96.00 85 LEU A O 1
ATOM 681 N N . ILE A 1 86 ? -6.144 2.258 -8.078 1.00 97.19 86 ILE A N 1
ATOM 682 C CA . ILE A 1 86 ? -6.917 1.081 -7.656 1.00 97.19 86 ILE A CA 1
ATOM 683 C C . ILE A 1 86 ? -8.002 0.766 -8.692 1.00 97.19 86 ILE A C 1
ATOM 685 O O . ILE A 1 86 ? -8.140 -0.384 -9.109 1.00 97.19 86 ILE A O 1
ATOM 689 N N . HIS A 1 87 ? -8.732 1.789 -9.139 1.00 96.19 87 HIS A N 1
ATOM 690 C CA . HIS A 1 87 ? -9.764 1.650 -10.160 1.00 96.19 87 HIS A CA 1
ATOM 691 C C . HIS A 1 87 ? -9.190 1.157 -11.494 1.00 96.19 87 HIS A C 1
ATOM 693 O O . HIS A 1 87 ? -9.670 0.170 -12.050 1.00 96.19 87 HIS A O 1
ATOM 699 N N . LYS A 1 88 ? -8.109 1.786 -11.972 1.00 96.06 88 LYS A N 1
ATOM 700 C CA . LYS A 1 88 ? -7.435 1.427 -13.226 1.00 96.06 88 LYS A CA 1
ATOM 701 C C . LYS A 1 88 ? -6.936 -0.018 -13.221 1.00 96.06 88 LYS A C 1
ATOM 703 O O . LYS A 1 88 ? -7.154 -0.745 -14.185 1.00 96.06 88 LYS A O 1
ATOM 708 N N . LEU A 1 89 ? -6.318 -0.467 -12.128 1.00 97.31 89 LEU A N 1
ATOM 709 C CA . LEU A 1 89 ? -5.864 -1.854 -11.977 1.00 97.31 89 LEU A CA 1
ATOM 710 C C . LEU A 1 89 ? -7.019 -2.857 -12.036 1.00 97.31 89 LEU A C 1
ATOM 712 O O . LEU A 1 89 ? -6.900 -3.893 -12.694 1.00 97.31 89 LEU A O 1
ATOM 716 N N . ARG A 1 90 ? -8.145 -2.543 -11.391 1.00 97.06 90 ARG A N 1
ATOM 717 C CA . ARG A 1 90 ? -9.331 -3.399 -11.427 1.00 97.06 90 ARG A CA 1
ATOM 718 C C . ARG A 1 90 ? -9.906 -3.491 -12.839 1.00 97.06 90 ARG A C 1
ATOM 720 O O . ARG A 1 90 ? -10.099 -4.595 -13.335 1.00 97.06 90 ARG A O 1
ATOM 727 N N . VAL A 1 91 ? -10.145 -2.352 -13.486 1.00 96.62 91 VAL A N 1
ATOM 728 C CA . VAL A 1 91 ? -10.858 -2.293 -14.771 1.00 96.62 91 VAL A CA 1
ATOM 729 C C . VAL A 1 91 ? -9.985 -2.741 -15.946 1.00 96.62 91 VAL A C 1
ATOM 731 O O . VAL A 1 91 ? -10.438 -3.526 -16.774 1.00 96.62 91 VAL A O 1
ATOM 734 N N . GLU A 1 92 ? -8.731 -2.289 -16.031 1.00 95.44 92 GLU A N 1
ATOM 735 C CA . GLU A 1 92 ? -7.885 -2.537 -17.212 1.00 95.44 92 GLU A CA 1
ATOM 736 C C . GLU A 1 92 ? -7.033 -3.812 -17.104 1.00 95.44 92 GLU A C 1
ATOM 738 O O . GLU A 1 92 ? -6.656 -4.396 -18.129 1.00 95.44 92 GLU A O 1
ATOM 743 N N . TYR A 1 93 ? -6.715 -4.243 -15.877 1.00 96.88 93 TYR A N 1
ATOM 744 C CA . TYR A 1 93 ? -5.828 -5.383 -15.620 1.00 96.88 93 TYR A CA 1
ATOM 745 C C . TYR A 1 93 ? -6.530 -6.547 -14.911 1.00 96.88 93 TYR A C 1
ATOM 747 O O . TYR A 1 93 ? -5.967 -7.641 -14.858 1.00 96.88 93 TYR A O 1
ATOM 755 N N . GLY A 1 94 ? -7.732 -6.356 -14.356 1.00 97.25 94 GLY A N 1
ATOM 756 C CA . GLY A 1 94 ? -8.394 -7.375 -13.537 1.00 97.25 94 GLY A CA 1
ATOM 757 C C . GLY A 1 94 ? -7.605 -7.727 -12.275 1.00 97.25 94 GLY A C 1
ATOM 758 O O . GLY A 1 94 ? -7.591 -8.886 -11.847 1.00 97.25 94 GLY A O 1
ATOM 759 N N . ILE A 1 95 ? -6.889 -6.741 -11.728 1.00 98.06 95 ILE A N 1
ATOM 760 C CA . ILE A 1 95 ? -6.078 -6.871 -10.522 1.00 98.06 95 ILE A CA 1
ATOM 761 C C . ILE A 1 95 ? -6.779 -6.139 -9.387 1.00 98.06 95 ILE A C 1
ATOM 763 O O . ILE A 1 95 ? -6.979 -4.926 -9.426 1.00 98.06 95 ILE A O 1
ATOM 767 N N . GLU A 1 96 ? -7.097 -6.882 -8.337 1.00 97.75 96 GLU A N 1
ATOM 768 C CA . GLU A 1 96 ? -7.616 -6.311 -7.106 1.00 97.75 96 GLU A CA 1
ATOM 769 C C . GLU A 1 96 ? -6.474 -5.718 -6.283 1.00 97.75 96 GLU A C 1
ATOM 771 O O . GLU A 1 96 ? -5.338 -6.199 -6.322 1.00 97.75 96 GLU A O 1
ATOM 776 N N . SER A 1 97 ? -6.739 -4.672 -5.504 1.00 97.81 97 SER A N 1
ATOM 777 C CA . SER A 1 97 ? -5.672 -4.063 -4.717 1.00 97.81 97 SER A CA 1
ATOM 778 C C . SER A 1 97 ? -6.103 -3.460 -3.388 1.00 97.81 97 SER A C 1
ATOM 780 O O . SER A 1 97 ? -7.287 -3.241 -3.123 1.00 97.81 97 SER A O 1
ATOM 782 N N . CYS A 1 98 ? -5.124 -3.272 -2.500 1.00 97.88 98 CYS A N 1
ATOM 783 C CA . CYS A 1 98 ? -5.298 -2.691 -1.174 1.00 97.88 98 CYS A CA 1
ATOM 784 C C . CYS A 1 98 ? -4.033 -1.942 -0.741 1.00 97.88 98 CYS A C 1
ATOM 786 O O . CYS A 1 98 ? -2.932 -2.481 -0.803 1.00 97.88 98 CYS A O 1
ATOM 788 N N . GLY A 1 99 ? -4.162 -0.731 -0.216 1.00 97.38 99 GLY A N 1
ATOM 789 C CA . GLY A 1 99 ? -3.008 0.011 0.287 1.00 97.38 99 GLY A CA 1
ATOM 790 C C . GLY A 1 99 ? -3.375 1.037 1.338 1.00 97.38 99 GLY A C 1
ATOM 791 O O . GLY A 1 99 ? -4.529 1.454 1.440 1.00 97.38 99 GLY A O 1
ATOM 792 N N . THR A 1 100 ? -2.381 1.474 2.108 1.00 96.44 100 THR A N 1
ATOM 793 C CA . THR A 1 100 ? -2.541 2.685 2.923 1.00 96.44 100 THR A CA 1
ATOM 794 C C . THR A 1 100 ? -2.646 3.890 2.000 1.00 96.44 100 THR A C 1
ATOM 796 O O . THR A 1 100 ? -1.931 3.957 1.006 1.00 96.44 100 THR A O 1
ATOM 799 N N . ILE A 1 101 ? -3.537 4.836 2.282 1.00 95.44 101 ILE A N 1
ATOM 800 C CA . ILE A 1 101 ? -3.774 6.004 1.426 1.00 95.44 101 ILE A CA 1
ATOM 801 C C . ILE A 1 101 ? -3.531 7.295 2.205 1.00 95.44 101 ILE A C 1
ATOM 803 O O . ILE A 1 101 ? -3.836 7.397 3.390 1.00 95.44 101 ILE A O 1
ATOM 807 N N . ARG A 1 102 ? -2.942 8.296 1.547 1.00 92.50 102 ARG A N 1
ATOM 808 C CA . ARG A 1 102 ? -2.770 9.631 2.133 1.00 92.50 102 ARG A CA 1
ATOM 809 C C . ARG A 1 102 ? -4.060 10.432 1.991 1.00 92.50 102 ARG A C 1
ATOM 811 O O . ARG A 1 102 ? -4.726 10.324 0.965 1.00 92.50 102 ARG A O 1
ATOM 818 N N . ASN A 1 103 ? -4.355 11.303 2.957 1.00 88.31 103 ASN A N 1
ATOM 819 C CA . ASN A 1 103 ? -5.591 12.097 2.956 1.00 88.31 103 ASN A CA 1
ATOM 820 C C . ASN A 1 103 ? -5.802 12.886 1.654 1.00 88.31 103 ASN A C 1
ATOM 822 O O . ASN A 1 103 ? -6.904 12.917 1.116 1.00 88.31 103 ASN A O 1
ATOM 826 N N . ASN A 1 104 ? -4.734 13.463 1.098 1.00 88.12 104 ASN A N 1
ATOM 827 C CA . ASN A 1 104 ? -4.786 14.241 -0.142 1.00 88.12 104 ASN A CA 1
ATOM 828 C C . ASN A 1 104 ? -5.047 13.403 -1.409 1.00 88.12 104 ASN A C 1
ATOM 830 O O . ASN A 1 104 ? -5.192 13.970 -2.486 1.00 88.12 104 ASN A O 1
ATOM 834 N N . ARG A 1 105 ? -5.095 12.070 -1.306 1.00 87.56 105 ARG A N 1
ATOM 835 C CA . ARG A 1 105 ? -5.356 11.148 -2.424 1.00 87.56 105 ARG A CA 1
ATOM 836 C C . ARG A 1 105 ? -6.712 10.449 -2.337 1.00 87.56 105 ARG A C 1
ATOM 838 O O . ARG A 1 105 ? -7.023 9.626 -3.190 1.00 87.56 105 ARG A O 1
ATOM 845 N N . MET A 1 106 ? -7.533 10.792 -1.343 1.00 86.62 106 MET A N 1
ATOM 846 C CA . MET A 1 106 ? -8.857 10.193 -1.128 1.00 86.62 106 MET A CA 1
ATOM 847 C C . MET A 1 106 ? -9.967 10.816 -1.997 1.00 86.62 106 MET A C 1
ATOM 849 O O . MET A 1 106 ? -11.134 10.528 -1.764 1.00 86.62 106 MET A O 1
ATOM 853 N N . ARG A 1 107 ? -9.629 11.698 -2.956 1.00 85.06 107 ARG A N 1
ATOM 854 C CA . ARG A 1 107 ? -10.570 12.372 -3.883 1.00 85.06 107 ARG A CA 1
ATOM 855 C C . ARG A 1 107 ? -11.806 12.987 -3.194 1.00 85.06 107 ARG A C 1
ATOM 857 O O . ARG A 1 107 ? -12.890 13.005 -3.755 1.00 85.06 107 ARG A O 1
ATOM 864 N N . GLY A 1 108 ? -11.632 13.519 -1.983 1.00 78.50 108 GLY A N 1
ATOM 865 C CA . GLY A 1 108 ? -12.710 14.176 -1.237 1.00 78.50 108 GLY A CA 1
ATOM 866 C C . GLY A 1 108 ? -13.598 13.243 -0.408 1.00 78.50 108 GLY A C 1
ATOM 867 O O . GLY A 1 108 ? -14.594 13.715 0.130 1.00 78.50 108 GLY A O 1
ATOM 868 N N . ALA A 1 109 ? -13.248 11.960 -0.245 1.00 84.94 109 ALA A N 1
ATOM 869 C CA . ALA A 1 109 ? -13.974 11.062 0.653 1.00 84.94 109 ALA A CA 1
ATOM 870 C C . ALA A 1 109 ? -14.022 11.631 2.085 1.00 84.94 109 ALA A C 1
ATOM 872 O O . ALA A 1 109 ? -12.999 11.732 2.771 1.00 84.94 109 ALA A O 1
ATOM 873 N N . VAL A 1 110 ? -15.226 12.005 2.531 1.00 87.62 110 VAL A N 1
ATOM 874 C CA . VAL A 1 110 ? -15.460 12.594 3.855 1.00 87.62 110 VAL A CA 1
ATOM 875 C C . VAL A 1 110 ? -15.650 11.483 4.879 1.00 87.62 110 VAL A C 1
ATOM 877 O O . VAL A 1 110 ? -16.703 10.844 4.944 1.00 87.62 110 VAL A O 1
ATOM 880 N N . LEU A 1 111 ? -14.610 11.273 5.677 1.00 92.69 111 LEU A N 1
ATOM 881 C CA . LEU A 1 111 ? -14.587 10.374 6.826 1.00 92.69 111 LEU A CA 1
ATOM 882 C C . LEU A 1 111 ? -14.634 11.181 8.126 1.00 92.69 111 LEU A C 1
ATOM 884 O O . LEU A 1 111 ? -14.323 12.374 8.145 1.00 92.69 111 LEU A O 1
ATOM 888 N N . ASP A 1 112 ? -14.970 10.512 9.220 1.00 93.56 112 ASP A N 1
ATOM 889 C CA . ASP A 1 112 ? -14.976 11.085 10.558 1.00 93.56 112 ASP A CA 1
ATOM 890 C C . ASP A 1 112 ? -13.649 11.763 10.908 1.00 93.56 112 ASP A C 1
ATOM 892 O O . ASP A 1 112 ? -12.555 11.315 10.544 1.00 93.56 112 ASP A O 1
ATOM 896 N N . THR A 1 113 ? -13.737 12.848 11.675 1.00 93.81 113 THR A N 1
ATOM 897 C CA . THR A 1 113 ? -12.562 13.602 12.118 1.00 93.81 113 THR A CA 1
ATOM 898 C C . THR A 1 113 ? -11.691 12.776 13.064 1.00 93.81 113 THR A C 1
ATOM 900 O O . THR A 1 113 ? -12.178 11.929 13.815 1.00 93.81 113 THR A O 1
ATOM 903 N N . ASP A 1 114 ? -10.385 13.053 13.083 1.00 93.81 114 ASP A N 1
ATOM 904 C CA . ASP A 1 114 ? -9.439 12.369 13.980 1.00 93.81 114 ASP A CA 1
ATOM 905 C C . ASP A 1 114 ? -9.846 12.506 15.457 1.00 93.81 114 ASP A C 1
ATOM 907 O O . ASP A 1 114 ? -9.690 11.566 16.235 1.00 93.81 114 ASP A O 1
ATOM 911 N N . ALA A 1 115 ? -10.424 13.651 15.835 1.00 94.31 115 ALA A N 1
ATOM 912 C CA . ALA A 1 115 ? -10.928 13.901 17.182 1.00 94.31 115 ALA A CA 1
ATOM 913 C C . ALA A 1 115 ? -12.123 13.002 17.537 1.00 94.31 115 ALA A C 1
ATOM 915 O O . ALA A 1 115 ? -12.168 12.454 18.639 1.00 94.31 115 ALA A O 1
ATOM 916 N N . ASN A 1 116 ? -13.069 12.817 16.611 1.00 95.12 116 ASN A N 1
ATOM 917 C CA . ASN A 1 116 ? -14.220 11.939 16.825 1.00 95.12 116 ASN A CA 1
ATOM 918 C C . ASN A 1 116 ? -13.793 10.470 16.881 1.00 95.12 116 ASN A C 1
ATOM 920 O O . ASN A 1 116 ? -14.212 9.751 17.785 1.00 95.12 116 ASN A O 1
ATOM 924 N N . MET A 1 117 ? -12.898 10.047 15.986 1.00 95.25 117 MET A N 1
ATOM 925 C CA . MET A 1 117 ? -12.333 8.694 16.002 1.00 95.25 117 MET A CA 1
ATOM 926 C C . MET A 1 117 ? -11.592 8.409 17.315 1.00 95.25 117 MET A C 1
ATOM 928 O O . MET A 1 117 ? -11.808 7.377 17.945 1.00 95.25 117 MET A O 1
ATOM 932 N N . LYS A 1 118 ? -10.797 9.369 17.803 1.00 94.38 118 LYS A N 1
ATOM 933 C CA . LYS A 1 118 ? -10.113 9.258 19.097 1.00 94.38 118 LYS A CA 1
ATOM 934 C C . LYS A 1 118 ? -11.084 9.111 20.270 1.00 94.38 118 LYS A C 1
ATOM 936 O O . LYS A 1 118 ? -10.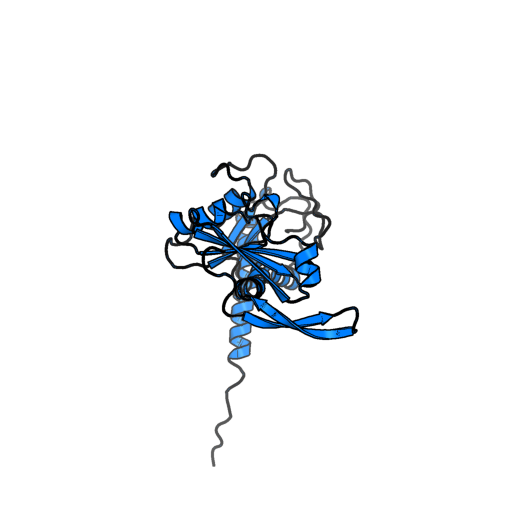811 8.321 21.168 1.00 94.38 118 LYS A O 1
ATOM 941 N N . LYS A 1 119 ? -12.208 9.839 20.265 1.00 95.25 119 LYS A N 1
ATOM 942 C CA . LYS A 1 119 ? -13.258 9.729 21.296 1.00 95.25 119 LYS A CA 1
ATOM 943 C C . LYS A 1 119 ? -13.964 8.372 21.273 1.00 95.25 119 LYS A C 1
ATOM 945 O O . LYS A 1 119 ? -14.264 7.843 22.335 1.00 95.25 119 LYS A O 1
ATOM 950 N N . LYS A 1 120 ? -14.205 7.807 20.083 1.00 94.56 120 LYS A N 1
ATOM 951 C CA . LYS A 1 120 ? -14.787 6.462 19.915 1.00 94.56 120 LYS A CA 1
ATOM 952 C C . LYS A 1 120 ? -13.866 5.349 20.426 1.00 94.56 120 LYS A C 1
ATOM 954 O O . LYS A 1 120 ? -14.339 4.260 20.726 1.00 94.56 120 LYS A O 1
ATOM 959 N N . GLY A 1 121 ? -12.571 5.630 20.546 1.00 93.94 121 GLY A N 1
ATOM 960 C CA . GLY A 1 121 ? -11.591 4.722 21.121 1.00 93.94 121 GLY A CA 1
ATOM 961 C C . GLY A 1 121 ? -10.876 3.853 20.089 1.00 93.94 121 GLY A C 1
ATOM 962 O O . GLY A 1 121 ? -11.138 3.892 18.882 1.00 93.94 121 GLY A O 1
ATOM 963 N N . ARG A 1 122 ? -9.904 3.091 20.593 1.00 94.62 122 ARG A N 1
ATOM 964 C CA . ARG A 1 122 ? -9.048 2.194 19.812 1.00 94.62 122 ARG A CA 1
ATOM 965 C C . ARG A 1 122 ? -9.881 1.060 19.211 1.00 94.62 122 ARG A C 1
ATOM 967 O O . ARG A 1 122 ? -10.685 0.458 19.908 1.00 94.62 122 ARG A O 1
ATOM 974 N N . GLY A 1 123 ? -9.676 0.769 17.931 1.00 94.56 123 GLY A N 1
ATOM 975 C CA . GLY A 1 123 ? -10.465 -0.202 17.170 1.00 94.56 123 GLY A CA 1
ATOM 976 C C . GLY A 1 123 ? -11.650 0.408 16.423 1.00 94.56 123 GLY A C 1
ATOM 977 O O . GLY A 1 123 ? -12.246 -0.267 15.588 1.00 94.56 123 GLY A O 1
ATOM 978 N N . SER A 1 124 ? -11.967 1.688 16.656 1.00 96.75 124 SER A N 1
ATOM 979 C CA . SER A 1 124 ? -13.052 2.353 15.936 1.00 96.75 124 SER A CA 1
ATOM 980 C C . SER A 1 124 ? -12.770 2.454 14.433 1.00 96.75 124 SER A C 1
ATOM 982 O O . SER A 1 124 ? -11.628 2.627 13.988 1.00 96.75 124 SER A O 1
ATOM 984 N N . VAL A 1 125 ? -13.839 2.329 13.646 1.00 97.38 125 VAL A N 1
ATOM 985 C CA . VAL A 1 125 ? -13.806 2.330 12.183 1.00 97.38 125 VAL A CA 1
ATOM 986 C C . VAL A 1 125 ? -14.842 3.305 11.637 1.00 97.38 125 VAL A C 1
ATOM 988 O O . VAL A 1 125 ? -15.969 3.359 12.124 1.00 97.38 125 VAL A O 1
ATOM 991 N N . ASP A 1 126 ? -14.461 4.029 10.591 1.00 96.88 126 ASP A N 1
ATOM 992 C CA . ASP A 1 126 ? -15.380 4.686 9.665 1.00 96.88 126 ASP A CA 1
ATOM 993 C C . ASP A 1 126 ? -15.009 4.278 8.234 1.00 96.88 126 ASP A C 1
ATOM 995 O O . ASP A 1 126 ? -13.852 3.954 7.951 1.00 96.88 126 ASP A O 1
ATOM 999 N N . PHE A 1 127 ? -15.974 4.255 7.322 1.00 96.00 127 PHE A N 1
ATOM 1000 C CA . PHE A 1 127 ? -15.709 3.909 5.931 1.00 96.00 127 PHE A CA 1
ATOM 1001 C C . PHE A 1 127 ? -16.639 4.626 4.960 1.00 96.00 127 PHE A C 1
ATOM 1003 O O . PHE A 1 127 ? -17.770 4.989 5.283 1.00 96.00 127 PHE A O 1
ATOM 1010 N N 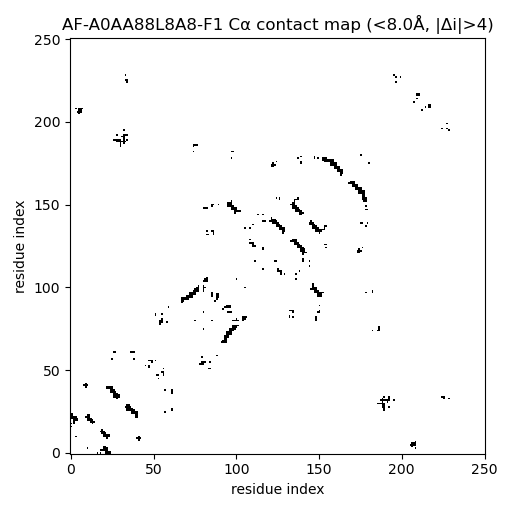. ARG A 1 128 ? -16.162 4.793 3.731 1.00 95.50 128 ARG A N 1
ATOM 1011 C CA . ARG A 1 128 ? -16.944 5.264 2.589 1.00 95.50 128 ARG A CA 1
ATOM 1012 C C . ARG A 1 128 ? -16.695 4.349 1.404 1.00 95.50 128 ARG A C 1
ATOM 1014 O O . ARG A 1 128 ? -15.589 3.845 1.227 1.00 95.50 128 ARG A O 1
ATOM 1021 N N . PHE A 1 129 ? -17.730 4.141 0.605 1.00 94.50 129 PHE A N 1
ATOM 1022 C CA . PHE A 1 129 ? -17.635 3.425 -0.657 1.00 94.50 129 PHE A CA 1
ATOM 1023 C C . PHE A 1 129 ? -17.883 4.410 -1.791 1.00 94.50 129 PHE A C 1
ATOM 1025 O O . PHE A 1 129 ? -18.953 5.018 -1.856 1.00 94.50 129 PHE A O 1
ATOM 1032 N N . GLU A 1 130 ? -16.889 4.581 -2.653 1.00 90.88 130 GLU A N 1
ATOM 1033 C CA . GLU A 1 130 ? -16.999 5.417 -3.839 1.00 90.88 130 GLU A CA 1
ATOM 1034 C C . GLU A 1 130 ? -17.641 4.603 -4.962 1.00 90.88 130 GLU A C 1
ATOM 1036 O O . GLU A 1 130 ? -17.055 3.638 -5.452 1.00 90.88 130 GLU A O 1
ATOM 1041 N N . ARG A 1 131 ? -18.857 4.982 -5.366 1.00 88.88 131 ARG A N 1
ATOM 1042 C CA . ARG A 1 131 ? -19.672 4.183 -6.293 1.00 88.88 131 ARG A CA 1
ATOM 1043 C C . ARG A 1 131 ? -19.112 4.167 -7.708 1.00 88.88 131 ARG A C 1
ATOM 1045 O O . ARG A 1 131 ? -19.222 3.146 -8.371 1.00 88.88 131 ARG A O 1
ATOM 1052 N N . HIS A 1 132 ? -18.520 5.268 -8.167 1.00 89.19 132 HIS A N 1
ATOM 1053 C CA . HIS A 1 132 ? -18.020 5.353 -9.542 1.00 89.19 132 HIS A CA 1
ATOM 1054 C C . HIS A 1 132 ? -16.746 4.537 -9.748 1.00 89.19 132 HIS A C 1
ATOM 1056 O O . HIS A 1 132 ? -16.597 3.858 -10.758 1.00 89.19 132 HIS A O 1
ATOM 1062 N N . SER A 1 133 ? -15.829 4.597 -8.782 1.00 90.94 133 SER A N 1
ATOM 1063 C CA . SER A 1 133 ? -14.567 3.856 -8.853 1.00 90.94 133 SER A CA 1
ATOM 1064 C C . SER A 1 133 ? -14.670 2.429 -8.306 1.00 90.94 133 SER A C 1
ATOM 1066 O O . SER A 1 133 ? -13.763 1.628 -8.534 1.00 90.94 133 SER A O 1
ATOM 1068 N N . GLU A 1 134 ? -15.760 2.120 -7.596 1.00 94.19 134 GLU A N 1
ATOM 1069 C CA . GLU A 1 134 ? -15.969 0.895 -6.817 1.00 94.19 134 GLU A CA 1
ATOM 1070 C C . GLU A 1 134 ? -14.867 0.646 -5.772 1.00 94.19 134 GLU A C 1
ATOM 1072 O O . GLU A 1 134 ? -14.470 -0.489 -5.501 1.00 94.19 134 GLU A O 1
ATOM 1077 N N . VAL A 1 135 ? -14.360 1.723 -5.165 1.00 96.06 135 VAL A N 1
ATOM 1078 C CA . VAL A 1 135 ? -13.284 1.674 -4.168 1.00 96.06 135 VAL A CA 1
ATOM 1079 C C . VAL A 1 135 ? -13.834 1.967 -2.779 1.00 96.06 135 VAL A C 1
ATOM 1081 O O . VAL A 1 135 ? -14.501 2.973 -2.539 1.00 96.06 135 VAL A O 1
ATOM 1084 N N . SER A 1 136 ? -13.507 1.100 -1.825 1.00 96.56 136 SER A N 1
ATOM 1085 C CA . SER A 1 136 ? -13.758 1.337 -0.406 1.00 96.56 136 SER A CA 1
ATOM 1086 C C . SER A 1 136 ? -12.592 2.095 0.208 1.00 96.56 136 SER A C 1
ATOM 1088 O O . SER A 1 136 ? -11.446 1.668 0.079 1.00 96.56 136 SER A O 1
ATOM 1090 N N . VAL A 1 137 ? -12.878 3.179 0.925 1.00 97.12 137 VAL A N 1
ATOM 10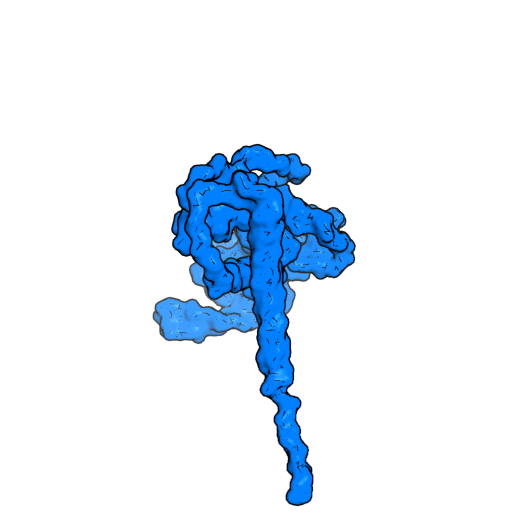91 C CA . VAL A 1 137 ? -11.915 3.900 1.761 1.00 97.12 137 VAL A CA 1
ATOM 1092 C C . VAL A 1 137 ? -12.306 3.701 3.220 1.00 97.12 137 VAL A C 1
ATOM 1094 O O . VAL A 1 137 ? -13.418 4.028 3.627 1.00 97.12 137 VAL A O 1
ATOM 1097 N N . VAL A 1 138 ? -11.393 3.152 4.012 1.00 97.19 138 VAL A N 1
ATOM 1098 C CA . VAL A 1 138 ? -11.605 2.815 5.421 1.00 97.19 138 VAL A CA 1
ATOM 1099 C C . VAL A 1 138 ? -10.632 3.603 6.282 1.00 97.19 138 VAL A C 1
ATOM 1101 O O . VAL A 1 138 ? -9.433 3.639 6.011 1.00 97.19 138 VAL A O 1
ATOM 1104 N N . LYS A 1 139 ? -11.145 4.184 7.360 1.00 97.38 139 LYS A N 1
ATOM 1105 C CA . LYS A 1 139 ? -10.373 4.788 8.436 1.00 97.38 139 LYS A CA 1
ATOM 1106 C C . LYS A 1 139 ? -10.467 3.909 9.669 1.00 97.38 139 LYS A C 1
ATOM 1108 O O . LYS A 1 139 ? -11.556 3.689 10.185 1.00 97.38 139 LYS A O 1
ATOM 1113 N N . TRP A 1 140 ? -9.329 3.431 10.152 1.00 97.25 140 TRP A N 1
ATOM 1114 C CA . TRP A 1 140 ? -9.231 2.641 11.376 1.00 97.25 140 TRP A CA 1
ATOM 1115 C C . TRP A 1 140 ? -8.385 3.385 12.403 1.00 97.25 140 TRP A C 1
ATOM 1117 O O . TRP A 1 140 ? -7.305 3.884 12.078 1.00 97.25 140 TRP A O 1
ATOM 1127 N N . TYR A 1 141 ? -8.880 3.491 13.633 1.00 96.56 141 TYR A N 1
ATOM 1128 C CA . TYR A 1 141 ? -8.189 4.195 14.703 1.00 96.56 141 TYR A CA 1
ATOM 1129 C C . TYR A 1 141 ? -7.478 3.213 15.633 1.00 96.56 141 TYR A C 1
ATOM 1131 O O . TYR A 1 141 ? -8.114 2.464 16.370 1.00 96.56 141 TYR A O 1
ATOM 1139 N N . ASP A 1 142 ? -6.147 3.242 15.619 1.00 92.44 142 ASP A N 1
ATOM 1140 C CA . ASP A 1 142 ? -5.313 2.535 16.592 1.00 92.44 142 ASP A CA 1
ATOM 1141 C C . ASP A 1 142 ? -4.756 3.539 17.619 1.00 92.44 142 ASP A C 1
ATOM 1143 O O . ASP A 1 142 ? -5.517 4.245 18.274 1.00 92.44 142 ASP A O 1
ATOM 1147 N N . ASN A 1 143 ? -3.432 3.684 17.730 1.00 91.44 143 ASN A N 1
ATOM 1148 C CA . ASN A 1 143 ? -2.829 4.830 18.421 1.00 91.44 143 ASN A CA 1
ATOM 1149 C C . ASN A 1 143 ? -2.975 6.133 17.616 1.00 91.44 143 ASN A C 1
ATOM 1151 O O . ASN A 1 143 ? -2.981 7.231 18.172 1.00 91.44 143 ASN A O 1
ATOM 1155 N N . LYS A 1 144 ? -3.046 5.998 16.289 1.00 92.81 144 LYS A N 1
ATOM 1156 C CA . LYS A 1 144 ? -3.245 7.064 15.306 1.00 92.81 144 LYS A CA 1
ATOM 1157 C C . LYS A 1 144 ? -4.212 6.560 14.230 1.00 92.81 144 LYS A C 1
ATOM 1159 O O . LYS A 1 144 ? -4.290 5.346 14.022 1.00 92.81 144 LYS A O 1
ATOM 1164 N N . PRO A 1 145 ? -4.933 7.458 13.544 1.00 94.25 145 PRO A N 1
ATOM 1165 C CA . PRO A 1 145 ? -5.789 7.070 12.435 1.00 94.25 145 PRO A CA 1
ATOM 1166 C C . PRO A 1 145 ? -4.952 6.562 11.258 1.00 94.25 145 PRO A C 1
ATOM 1168 O O . PRO A 1 145 ? -3.968 7.187 10.857 1.00 94.25 145 PRO A O 1
ATOM 1171 N N . VAL A 1 146 ? -5.377 5.441 10.685 1.00 94.94 146 VAL A N 1
ATOM 1172 C CA . VAL A 1 146 ? -4.820 4.865 9.461 1.00 94.94 146 VAL A CA 1
ATOM 1173 C C . VAL A 1 146 ? -5.919 4.833 8.411 1.00 94.94 146 VAL A C 1
ATOM 1175 O O . VAL A 1 146 ? -7.013 4.336 8.670 1.00 94.94 146 VAL A O 1
ATOM 1178 N N . HIS A 1 147 ? -5.614 5.349 7.224 1.00 96.31 147 HIS A N 1
ATOM 1179 C CA . HIS A 1 147 ? -6.513 5.316 6.078 1.00 96.31 147 HIS A CA 1
ATOM 1180 C C . HIS A 1 147 ? -6.040 4.232 5.114 1.00 96.31 147 HIS A C 1
ATOM 1182 O O . HIS A 1 147 ? -4.856 4.172 4.772 1.00 96.31 147 HIS A O 1
ATOM 1188 N N . LEU A 1 148 ? -6.960 3.383 4.671 1.00 97.56 148 LEU A N 1
ATOM 1189 C CA . LEU A 1 148 ? -6.723 2.358 3.664 1.00 97.56 148 LEU A CA 1
ATOM 1190 C C . LEU A 1 148 ? -7.748 2.488 2.546 1.00 97.56 148 LEU A C 1
ATOM 1192 O O . LEU A 1 148 ? -8.886 2.877 2.789 1.00 97.56 148 LEU A O 1
ATOM 1196 N N . ALA A 1 149 ? -7.344 2.136 1.333 1.00 97.50 149 ALA A N 1
ATOM 1197 C CA . ALA A 1 149 ? -8.234 2.031 0.191 1.00 97.50 149 ALA A CA 1
ATOM 1198 C C . ALA A 1 149 ? -8.093 0.651 -0.452 1.00 97.50 149 ALA A C 1
ATOM 1200 O O . ALA A 1 149 ? -6.980 0.126 -0.551 1.00 97.50 149 ALA A O 1
ATOM 1201 N N . SER A 1 150 ? -9.209 0.061 -0.875 1.00 97.81 150 SER A N 1
ATOM 1202 C CA . SER A 1 150 ? -9.219 -1.231 -1.557 1.00 97.81 150 SER A CA 1
ATOM 1203 C C . SER A 1 150 ? -10.405 -1.381 -2.502 1.00 97.81 150 SER A C 1
ATOM 1205 O O . SER A 1 150 ? -11.480 -0.836 -2.264 1.00 97.81 150 SER A O 1
ATOM 1207 N N . SER A 1 151 ? -10.203 -2.161 -3.560 1.00 97.62 151 SER A N 1
ATOM 1208 C CA . SER A 1 151 ? -11.239 -2.553 -4.513 1.00 97.62 151 SER A CA 1
ATOM 1209 C C . SER A 1 151 ? -11.994 -3.838 -4.133 1.00 97.62 151 SER A C 1
ATOM 1211 O O . SER A 1 151 ? -13.054 -4.089 -4.691 1.00 97.62 151 SER A O 1
ATOM 1213 N N . TYR A 1 152 ? -11.511 -4.649 -3.180 1.00 96.19 152 TYR A N 1
ATOM 1214 C CA . TYR A 1 152 ? -12.097 -5.978 -2.898 1.00 96.19 152 TYR A CA 1
ATOM 1215 C C . TYR A 1 152 ? -12.461 -6.236 -1.432 1.00 96.19 152 TYR A C 1
ATOM 1217 O O . TYR A 1 152 ? -13.118 -7.236 -1.117 1.00 96.19 152 TYR A O 1
ATOM 1225 N N . CYS A 1 153 ? -12.001 -5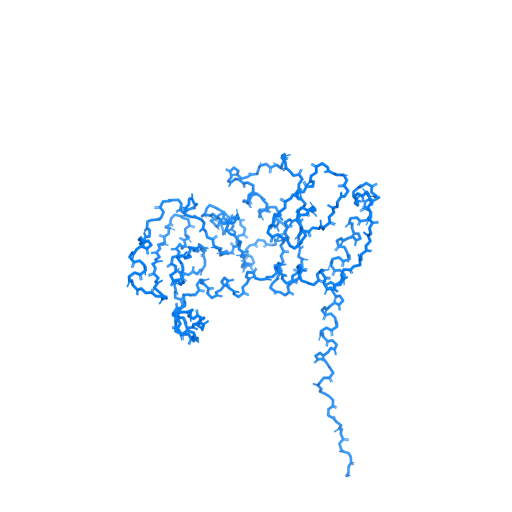.397 -0.504 1.00 95.81 153 CYS A N 1
ATOM 1226 C CA . CYS A 1 153 ? -12.304 -5.553 0.912 1.00 95.81 153 CYS A CA 1
ATOM 1227 C C . CYS A 1 153 ? -12.527 -4.207 1.604 1.00 95.81 153 CYS A C 1
ATOM 1229 O O . CYS A 1 153 ? -12.051 -3.163 1.171 1.00 95.81 153 CYS A O 1
ATOM 1231 N N . ALA A 1 154 ? -13.283 -4.248 2.698 1.00 96.25 154 ALA A N 1
ATOM 1232 C CA . ALA A 1 154 ? -13.603 -3.083 3.510 1.00 96.25 154 ALA A CA 1
ATOM 1233 C C . ALA A 1 154 ? -13.588 -3.484 4.995 1.00 96.25 154 ALA A C 1
ATOM 1235 O O . ALA A 1 154 ? -12.591 -4.012 5.494 1.00 96.25 154 ALA A O 1
ATOM 1236 N N . VAL A 1 155 ? -14.689 -3.254 5.709 1.00 96.94 155 VAL A N 1
ATOM 1237 C CA . VAL A 1 155 ? -14.760 -3.430 7.163 1.00 96.94 155 VAL A CA 1
ATOM 1238 C C . VAL A 1 155 ? -14.929 -4.896 7.572 1.00 96.94 155 VAL A C 1
ATOM 1240 O O . VAL A 1 155 ? -14.209 -5.370 8.448 1.00 96.94 155 VAL A O 1
ATOM 1243 N N . THR A 1 156 ? -15.844 -5.631 6.940 1.00 95.19 156 THR A N 1
ATOM 1244 C CA . THR A 1 156 ? -16.278 -6.959 7.402 1.00 95.19 156 THR A CA 1
ATOM 1245 C C . THR A 1 156 ? -15.530 -8.128 6.727 1.00 95.19 156 THR A C 1
ATOM 1247 O O . THR A 1 156 ? -15.141 -8.026 5.557 1.00 95.19 156 THR A O 1
ATOM 1250 N N . PRO A 1 157 ? -15.325 -9.264 7.434 1.00 96.56 157 PRO A N 1
ATOM 1251 C CA . PRO A 1 157 ? -15.608 -9.467 8.856 1.00 96.56 157 PRO A CA 1
ATOM 1252 C C . PRO A 1 157 ? -14.587 -8.743 9.746 1.00 96.56 157 PRO A C 1
ATOM 1254 O O . PRO A 1 157 ? -13.439 -8.536 9.348 1.00 96.56 157 PRO A O 1
ATOM 1257 N N . ILE A 1 158 ? -15.025 -8.370 10.946 1.00 96.50 158 ILE A N 1
ATOM 1258 C CA . ILE A 1 158 ? -14.168 -7.795 11.985 1.00 96.50 158 ILE A CA 1
ATOM 1259 C C . ILE A 1 158 ? -13.591 -8.951 12.804 1.00 96.50 158 ILE A C 1
ATOM 1261 O O . ILE A 1 158 ? -14.325 -9.856 13.197 1.00 96.50 158 ILE A O 1
ATOM 1265 N N . ASP A 1 159 ? -12.281 -8.929 13.034 1.00 95.81 159 ASP A N 1
ATOM 1266 C CA . ASP A 1 159 ? -11.607 -9.825 13.971 1.00 95.81 159 ASP A CA 1
ATOM 1267 C C . ASP A 1 159 ? -10.920 -9.030 15.083 1.00 95.81 159 ASP A C 1
ATOM 1269 O O . ASP A 1 159 ? -10.939 -7.802 15.089 1.00 95.81 159 ASP A O 1
ATOM 1273 N N . LYS A 1 160 ? -10.324 -9.727 16.049 1.00 95.56 160 LYS A N 1
ATOM 1274 C CA . LYS A 1 160 ? -9.533 -9.101 17.107 1.00 95.56 160 LYS A CA 1
ATOM 1275 C C . LYS A 1 160 ? -8.048 -9.270 16.827 1.00 95.56 160 LYS A C 1
ATOM 1277 O O . LYS A 1 160 ? -7.599 -10.323 16.374 1.00 95.56 160 LYS A O 1
ATOM 1282 N N . CYS A 1 161 ? -7.263 -8.240 17.124 1.00 94.69 161 CYS A N 1
ATOM 1283 C CA . CYS A 1 161 ? -5.806 -8.310 17.097 1.00 94.69 161 CYS A CA 1
ATOM 1284 C C . CYS A 1 161 ? -5.208 -7.828 18.419 1.00 94.69 161 CYS A C 1
ATOM 1286 O O . CYS A 1 161 ? -5.715 -6.894 19.037 1.00 94.69 161 CYS A O 1
ATOM 1288 N N . GLN A 1 162 ? -4.113 -8.459 18.845 1.00 94.69 162 GLN A N 1
ATOM 1289 C CA . GLN A 1 162 ? -3.371 -8.002 20.014 1.00 94.69 162 GLN A CA 1
ATOM 1290 C C . GLN A 1 162 ? -2.522 -6.793 19.653 1.00 94.69 162 GLN A C 1
ATOM 1292 O O . GLN A 1 162 ? -1.767 -6.799 18.674 1.00 94.69 162 GLN A O 1
ATOM 1297 N N . ARG A 1 163 ? -2.625 -5.750 20.469 1.00 93.56 163 ARG A N 1
ATOM 1298 C CA . ARG A 1 163 ? -1.827 -4.543 20.327 1.00 93.56 163 ARG A CA 1
ATOM 1299 C C . ARG A 1 163 ? -1.240 -4.136 21.662 1.00 93.56 163 ARG A C 1
ATOM 1301 O O . ARG A 1 163 ? -1.918 -4.170 22.680 1.00 93.56 163 ARG A O 1
ATOM 1308 N N . TRP A 1 164 ? 0.018 -3.715 21.644 1.00 92.12 164 TRP A N 1
ATOM 1309 C CA . TRP A 1 164 ? 0.642 -3.131 22.822 1.00 92.12 164 TRP A CA 1
ATOM 1310 C C . TRP A 1 164 ? -0.017 -1.789 23.148 1.00 92.12 164 TRP A C 1
ATOM 1312 O O . TRP A 1 164 ? -0.199 -0.939 22.264 1.00 92.12 164 TRP A O 1
ATOM 1322 N N . ASP A 1 165 ? -0.384 -1.603 24.408 1.00 90.44 165 ASP A N 1
ATOM 1323 C CA . ASP A 1 165 ? -0.783 -0.321 24.965 1.00 90.44 165 ASP A CA 1
ATOM 1324 C C . ASP A 1 165 ? 0.334 0.203 25.875 1.00 90.44 165 ASP A C 1
ATOM 1326 O O . ASP A 1 165 ? 0.688 -0.404 26.887 1.00 90.44 165 ASP A O 1
ATOM 1330 N N . GLY A 1 166 ? 0.908 1.345 25.492 1.00 87.62 166 GLY A N 1
ATOM 1331 C CA . GLY A 1 166 ? 2.001 1.973 26.229 1.00 87.62 166 GLY A CA 1
ATOM 1332 C C . GLY A 1 166 ? 1.578 2.528 27.590 1.00 87.62 166 GLY A C 1
ATOM 1333 O O . GLY A 1 166 ? 2.419 2.609 28.482 1.00 87.62 166 GLY A O 1
ATOM 1334 N N . THR A 1 167 ? 0.296 2.865 27.765 1.00 86.75 167 THR A N 1
ATOM 1335 C CA . THR A 1 167 ? -0.222 3.434 29.016 1.00 86.75 167 THR A CA 1
ATOM 1336 C C . THR A 1 167 ? -0.401 2.348 30.071 1.00 86.75 167 THR A C 1
ATOM 1338 O O . THR A 1 167 ? 0.096 2.479 31.186 1.00 86.75 167 THR A O 1
ATOM 1341 N N . THR A 1 168 ? -1.062 1.243 29.719 1.00 87.75 168 THR A N 1
ATOM 1342 C CA . THR A 1 168 ? -1.277 0.109 30.635 1.00 87.75 168 THR A CA 1
ATOM 1343 C C . THR A 1 168 ? -0.100 -0.869 30.682 1.00 87.75 168 THR A C 1
ATOM 1345 O O . THR A 1 168 ? -0.065 -1.730 31.562 1.00 87.75 168 THR A O 1
ATOM 1348 N N . ARG A 1 169 ? 0.871 -0.736 29.762 1.00 90.75 169 ARG A N 1
ATOM 1349 C CA . ARG A 1 169 ? 2.021 -1.642 29.574 1.00 90.75 169 ARG A CA 1
ATOM 1350 C C . ARG A 1 169 ? 1.600 -3.105 29.421 1.00 90.75 169 ARG A C 1
ATOM 1352 O O . ARG A 1 169 ? 2.239 -4.011 29.958 1.00 90.75 169 ARG A O 1
ATOM 1359 N N . LYS A 1 170 ? 0.493 -3.333 28.717 1.00 93.56 170 LYS A N 1
ATOM 1360 C CA . LYS A 1 170 ? -0.073 -4.660 28.460 1.00 93.56 170 LYS A CA 1
ATOM 1361 C C . LYS A 1 170 ? -0.532 -4.766 27.013 1.00 93.56 170 LYS A C 1
ATOM 1363 O O . LYS A 1 170 ? -0.743 -3.764 26.328 1.00 93.56 170 LYS A O 1
ATOM 1368 N N . TYR A 1 171 ? -0.688 -6.000 26.548 1.00 92.75 171 TYR A N 1
ATOM 1369 C CA . TYR A 1 171 ? -1.373 -6.266 25.291 1.00 92.75 171 TYR A CA 1
ATOM 1370 C C . TYR A 1 171 ? -2.881 -6.182 25.508 1.00 92.75 171 TYR A C 1
ATOM 1372 O O . TYR A 1 171 ? -3.418 -6.818 26.413 1.00 92.75 171 TYR A O 1
ATOM 1380 N N . VAL A 1 172 ? -3.545 -5.396 24.668 1.00 93.56 172 VAL A N 1
ATOM 1381 C CA . VAL A 1 172 ? -5.000 -5.248 24.631 1.00 93.56 172 VAL A CA 1
ATOM 1382 C C . VAL A 1 172 ? -5.542 -5.834 23.334 1.00 93.56 172 VAL A C 1
ATOM 1384 O O . VAL A 1 172 ? -4.878 -5.788 22.292 1.00 93.56 172 VAL A O 1
ATOM 1387 N N . GLU A 1 173 ? -6.745 -6.395 23.395 1.00 95.69 173 GLU A N 1
ATOM 1388 C CA . GLU A 1 173 ? -7.469 -6.812 22.199 1.00 95.69 173 GLU A CA 1
ATOM 1389 C C . GLU A 1 173 ? -8.138 -5.604 21.549 1.00 95.69 173 GLU A C 1
ATOM 1391 O O . GLU A 1 173 ? -8.813 -4.821 22.213 1.00 95.69 173 GLU A O 1
ATOM 1396 N N . VAL A 1 174 ? -7.940 -5.460 20.242 1.00 95.88 174 VAL A N 1
ATOM 1397 C CA . VAL A 1 174 ? -8.491 -4.361 19.451 1.00 95.88 174 VAL A CA 1
ATOM 1398 C C . VAL A 1 174 ? -9.213 -4.930 18.245 1.00 95.88 174 VAL A C 1
ATOM 1400 O O . VAL A 1 174 ? -8.638 -5.739 17.507 1.00 95.88 174 VAL A O 1
ATOM 1403 N N . ASP A 1 175 ? -10.433 -4.452 18.019 1.00 97.00 175 ASP A N 1
ATOM 1404 C CA . ASP A 1 175 ? -11.204 -4.777 16.827 1.00 97.00 175 ASP A CA 1
ATOM 1405 C C . ASP A 1 175 ? -10.483 -4.270 15.575 1.00 97.00 175 ASP A C 1
ATOM 1407 O O . ASP A 1 175 ? -10.076 -3.107 15.461 1.00 97.00 175 ASP A O 1
ATOM 1411 N N . ARG A 1 176 ? -10.291 -5.179 14.625 1.00 97.19 176 ARG A N 1
ATOM 1412 C CA . ARG A 1 176 ? -9.549 -4.972 13.393 1.00 97.19 176 ARG A CA 1
ATOM 1413 C C . ARG A 1 176 ? -10.448 -5.316 12.204 1.00 97.19 176 ARG A C 1
ATOM 1415 O O . ARG A 1 176 ? -10.907 -6.451 12.076 1.00 97.19 176 ARG A O 1
ATOM 1422 N N . PRO A 1 177 ? -10.678 -4.361 11.291 1.00 97.88 177 PRO A N 1
ATOM 1423 C CA . PRO A 1 177 ? -11.443 -4.629 10.085 1.00 97.88 177 PRO A CA 1
ATOM 1424 C C . PRO A 1 177 ? -10.658 -5.510 9.107 1.00 97.88 177 PRO A C 1
ATOM 1426 O O . PRO A 1 177 ? -9.418 -5.490 9.077 1.00 97.88 177 PRO A O 1
ATOM 1429 N N . ARG A 1 178 ? -11.385 -6.219 8.237 1.00 97.88 178 ARG A N 1
ATOM 1430 C CA . ARG A 1 178 ? -10.817 -7.112 7.214 1.00 97.88 178 ARG A CA 1
ATOM 1431 C C . ARG A 1 178 ? -9.706 -6.454 6.398 1.00 97.88 178 ARG A C 1
ATOM 1433 O O . ARG A 1 178 ? -8.660 -7.067 6.204 1.00 97.88 178 ARG A O 1
ATOM 1440 N N . ILE A 1 179 ? -9.906 -5.218 5.940 1.00 98.06 179 ILE A N 1
ATOM 1441 C CA . ILE A 1 179 ? -8.919 -4.493 5.126 1.00 98.06 179 ILE A CA 1
ATOM 1442 C C . ILE A 1 179 ? -7.565 -4.347 5.835 1.00 98.06 179 ILE A C 1
ATOM 1444 O O . ILE A 1 179 ? -6.520 -4.564 5.227 1.00 98.06 179 ILE A O 1
ATOM 1448 N N . VAL A 1 180 ? -7.565 -4.063 7.143 1.00 97.38 180 VAL A N 1
ATOM 1449 C CA . VAL A 1 180 ? -6.336 -3.916 7.938 1.00 97.38 180 VAL A CA 1
ATOM 1450 C C . VAL A 1 180 ? -5.656 -5.269 8.121 1.00 97.38 180 VAL A C 1
ATOM 1452 O O . VAL A 1 180 ? -4.430 -5.358 8.060 1.00 97.38 180 VAL A O 1
ATOM 1455 N N . ARG A 1 181 ? -6.430 -6.338 8.332 1.00 96.62 181 ARG A N 1
ATOM 1456 C CA . ARG A 1 181 ? -5.898 -7.703 8.409 1.00 96.62 181 ARG A CA 1
ATOM 1457 C C . ARG A 1 181 ? -5.223 -8.113 7.102 1.00 96.62 181 ARG A C 1
ATOM 1459 O O . ARG A 1 181 ? -4.071 -8.545 7.127 1.00 96.62 181 ARG A O 1
ATOM 1466 N N . ASP A 1 182 ? -5.936 -7.988 5.986 1.00 96.75 182 ASP A N 1
ATOM 1467 C CA . ASP A 1 182 ? -5.473 -8.443 4.674 1.00 96.75 182 ASP A CA 1
ATOM 1468 C C . ASP A 1 182 ? -4.246 -7.623 4.219 1.00 96.75 182 ASP A C 1
ATOM 1470 O O . ASP A 1 182 ? -3.285 -8.191 3.690 1.00 96.75 182 ASP A O 1
ATOM 1474 N N . TYR A 1 183 ? -4.222 -6.317 4.526 1.00 96.88 183 TYR A N 1
ATOM 1475 C CA . TYR A 1 183 ? -3.059 -5.449 4.322 1.00 96.88 183 TYR A CA 1
ATOM 1476 C C . TYR A 1 183 ? -1.848 -5.882 5.160 1.00 96.88 183 TYR A C 1
ATOM 1478 O O . TYR A 1 183 ? -0.786 -6.159 4.600 1.00 96.88 183 TYR A O 1
ATOM 1486 N N . ASN A 1 184 ? -2.008 -6.022 6.483 1.00 94.44 184 ASN A N 1
ATOM 1487 C CA . ASN A 1 184 ? -0.910 -6.397 7.384 1.00 94.44 184 ASN A CA 1
ATOM 1488 C C . ASN A 1 184 ? -0.313 -7.767 7.052 1.00 94.44 184 ASN A C 1
ATOM 1490 O O . ASN A 1 184 ? 0.886 -7.974 7.219 1.00 94.44 184 ASN A O 1
ATOM 1494 N N . LYS A 1 185 ? -1.136 -8.700 6.563 1.00 93.94 185 LYS A N 1
ATOM 1495 C CA . LYS A 1 185 ? -0.672 -10.018 6.122 1.00 93.94 185 LYS A CA 1
ATOM 1496 C C . LYS A 1 185 ? 0.258 -9.931 4.907 1.00 93.94 185 LYS A C 1
ATOM 1498 O O . LYS A 1 185 ? 1.148 -10.762 4.781 1.00 93.94 185 LYS A O 1
ATOM 1503 N N . SER A 1 186 ? 0.055 -8.958 4.021 1.00 92.81 186 SER A N 1
ATOM 1504 C CA . SER A 1 186 ? 0.645 -8.974 2.674 1.00 92.81 186 SER A CA 1
ATOM 1505 C C . SER A 1 186 ? 1.725 -7.910 2.447 1.00 92.81 186 SER A C 1
ATOM 1507 O O . SER A 1 186 ? 2.595 -8.104 1.602 1.00 92.81 186 SER A O 1
ATOM 1509 N N . MET A 1 187 ? 1.717 -6.810 3.209 1.00 89.31 187 MET A N 1
ATOM 1510 C CA . MET A 1 187 ? 2.627 -5.665 3.022 1.00 89.31 187 MET A CA 1
ATOM 1511 C C . MET A 1 187 ? 4.123 -5.988 3.214 1.00 89.31 187 MET A C 1
ATOM 1513 O O . MET A 1 187 ? 4.967 -5.287 2.670 1.00 89.31 187 MET A O 1
ATOM 1517 N N . GLY A 1 188 ? 4.463 -7.055 3.948 1.00 91.44 188 GLY A N 1
ATOM 1518 C CA . GLY A 1 188 ? 5.847 -7.377 4.325 1.00 91.44 188 GLY A CA 1
ATOM 1519 C C . GLY A 1 188 ? 6.679 -8.118 3.271 1.00 91.44 188 GLY A C 1
ATOM 1520 O O . GLY A 1 188 ? 7.840 -8.416 3.529 1.00 91.44 188 GLY A O 1
ATOM 1521 N N . GLY A 1 189 ? 6.121 -8.445 2.100 1.00 92.81 189 GLY A N 1
ATOM 1522 C CA . GLY A 1 189 ? 6.827 -9.242 1.085 1.00 92.81 189 GLY A CA 1
ATOM 1523 C C . GLY A 1 189 ? 8.123 -8.592 0.585 1.00 92.81 189 GLY A C 1
ATOM 1524 O O . GLY A 1 189 ? 9.152 -9.254 0.485 1.00 92.81 189 GLY A O 1
ATOM 1525 N N . VAL A 1 190 ? 8.106 -7.282 0.323 1.00 91.38 190 VAL A N 1
ATOM 1526 C CA . VAL A 1 190 ? 9.306 -6.546 -0.117 1.00 91.38 190 VAL A CA 1
ATOM 1527 C C . VAL A 1 190 ? 10.324 -6.412 1.017 1.00 91.38 190 VAL A C 1
ATOM 1529 O O . VAL A 1 190 ? 11.510 -6.612 0.781 1.00 91.38 190 VAL A O 1
ATOM 1532 N N . ASP A 1 191 ? 9.881 -6.153 2.249 1.00 91.38 191 ASP A N 1
ATOM 1533 C CA . ASP A 1 191 ? 10.785 -6.072 3.405 1.00 91.38 191 ASP A CA 1
ATOM 1534 C C . ASP A 1 191 ? 11.452 -7.425 3.701 1.00 91.38 191 ASP A C 1
ATOM 1536 O O . ASP A 1 191 ? 12.627 -7.483 4.063 1.00 91.38 191 ASP A O 1
ATOM 1540 N N . LEU A 1 192 ? 10.731 -8.532 3.493 1.00 91.06 192 LEU A N 1
ATOM 1541 C CA . LEU A 1 192 ? 11.290 -9.879 3.593 1.00 91.06 192 LEU A CA 1
ATOM 1542 C C . LEU A 1 192 ? 12.317 -10.152 2.483 1.00 91.06 192 LEU A C 1
ATOM 1544 O O . LEU A 1 192 ? 13.345 -10.776 2.742 1.00 91.06 192 LEU A O 1
ATOM 1548 N N . ALA A 1 193 ? 12.072 -9.659 1.266 1.00 88.88 193 ALA A N 1
ATOM 1549 C CA . ALA A 1 193 ? 13.050 -9.720 0.183 1.00 88.88 193 ALA A CA 1
ATOM 1550 C C . ALA A 1 193 ? 14.323 -8.931 0.532 1.00 88.88 193 ALA A C 1
ATOM 1552 O O . ALA A 1 193 ? 15.421 -9.465 0.388 1.00 88.88 193 ALA A O 1
ATOM 1553 N N . ASP A 1 194 ? 14.176 -7.702 1.041 1.00 86.00 194 ASP A N 1
ATOM 1554 C CA . ASP A 1 194 ? 15.287 -6.863 1.509 1.00 86.00 194 ASP A CA 1
ATOM 155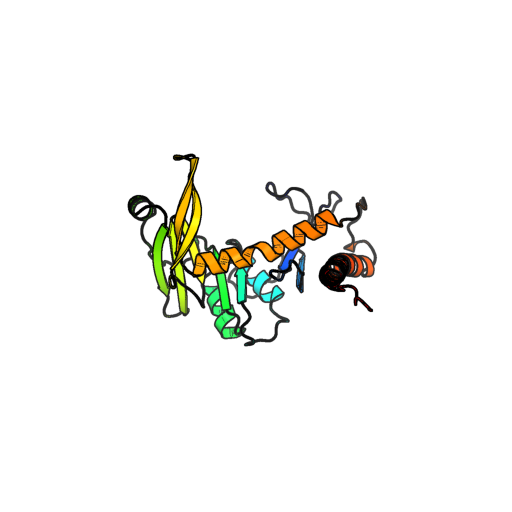5 C C . ASP A 1 194 ? 16.077 -7.573 2.629 1.00 86.00 194 ASP A C 1
ATOM 1557 O O . ASP A 1 194 ? 17.307 -7.582 2.603 1.00 86.00 194 ASP A O 1
ATOM 1561 N N . MET A 1 195 ? 15.393 -8.239 3.570 1.00 88.38 195 MET A N 1
ATOM 1562 C CA . MET A 1 195 ? 16.035 -9.039 4.622 1.00 88.38 195 MET A CA 1
ATOM 1563 C C . MET A 1 195 ? 16.861 -10.195 4.044 1.00 88.38 195 MET A C 1
ATOM 1565 O O . MET A 1 195 ? 18.008 -10.383 4.444 1.00 88.38 195 MET A O 1
ATOM 1569 N N . PHE A 1 196 ? 16.306 -10.977 3.112 1.00 84.19 196 PHE A N 1
ATOM 1570 C CA . PHE A 1 196 ? 17.053 -12.071 2.483 1.00 84.19 196 PHE A CA 1
ATOM 1571 C C . PHE A 1 196 ? 18.262 -11.560 1.711 1.00 84.19 196 PHE A C 1
ATOM 1573 O O . PHE A 1 196 ? 19.328 -12.168 1.774 1.00 84.19 196 PHE A O 1
ATOM 1580 N N . LEU A 1 197 ? 18.113 -10.437 1.012 1.00 80.44 197 LEU A N 1
ATOM 1581 C CA . LEU A 1 197 ? 19.224 -9.827 0.301 1.00 80.44 197 LEU A CA 1
ATOM 1582 C C . LEU A 1 197 ? 20.344 -9.408 1.238 1.00 80.44 197 LEU A C 1
ATOM 1584 O O . LEU A 1 197 ? 21.495 -9.625 0.887 1.00 80.44 197 LEU A O 1
ATOM 1588 N N . GLU A 1 198 ? 20.026 -8.870 2.413 1.00 81.31 198 GLU A N 1
ATOM 1589 C CA . GLU A 1 198 ? 21.040 -8.484 3.393 1.00 81.31 198 GLU A CA 1
ATOM 1590 C C . GLU A 1 198 ? 21.718 -9.703 4.040 1.00 81.31 198 GLU A C 1
ATOM 1592 O O . GLU A 1 198 ? 22.937 -9.723 4.177 1.00 81.31 198 GLU A O 1
ATOM 1597 N N . LEU A 1 199 ? 20.961 -10.756 4.371 1.00 80.94 199 LEU A N 1
ATOM 1598 C CA . LEU A 1 199 ? 21.502 -11.975 4.992 1.00 80.94 199 LEU A CA 1
ATOM 1599 C C . LEU A 1 199 ? 22.471 -12.749 4.090 1.00 80.94 199 LEU A C 1
ATOM 1601 O O . LEU A 1 199 ? 23.417 -13.357 4.583 1.00 80.94 199 LEU A O 1
ATOM 1605 N N . TYR A 1 200 ? 22.221 -12.758 2.781 1.00 74.31 200 TYR A N 1
ATOM 1606 C CA . TYR A 1 200 ? 23.007 -13.518 1.804 1.00 74.31 200 TYR A CA 1
ATOM 1607 C C . TYR A 1 200 ? 23.888 -12.626 0.924 1.00 74.31 200 TYR A C 1
ATOM 1609 O O . TYR A 1 200 ? 24.393 -13.061 -0.115 1.00 74.31 200 TYR A O 1
ATOM 1617 N N . ARG A 1 201 ? 24.063 -11.361 1.308 1.00 69.94 201 ARG A N 1
ATOM 1618 C CA . ARG A 1 201 ? 24.831 -10.406 0.524 1.00 69.94 201 ARG A CA 1
ATOM 1619 C C . ARG A 1 201 ? 26.303 -10.792 0.481 1.00 69.94 201 ARG A C 1
ATOM 1621 O O . ARG A 1 201 ? 26.928 -11.025 1.509 1.00 69.94 201 ARG A O 1
ATOM 1628 N N . THR A 1 202 ? 26.886 -10.768 -0.713 1.00 69.12 202 THR A N 1
ATOM 1629 C CA . THR A 1 202 ? 28.345 -10.773 -0.865 1.00 69.12 202 THR A CA 1
ATOM 1630 C C . THR A 1 202 ? 28.839 -9.335 -0.988 1.00 69.12 202 THR A C 1
ATOM 1632 O O . THR A 1 202 ? 28.450 -8.609 -1.907 1.00 69.12 202 THR A O 1
ATOM 1635 N N . ASP A 1 203 ? 29.692 -8.904 -0.060 1.00 61.66 203 ASP A N 1
ATOM 1636 C CA . ASP A 1 203 ? 30.217 -7.539 -0.027 1.00 61.66 203 ASP A CA 1
ATOM 1637 C C . ASP A 1 203 ? 31.334 -7.328 -1.054 1.00 61.66 203 ASP A C 1
ATOM 1639 O O . ASP A 1 203 ? 32.523 -7.483 -0.774 1.00 61.66 203 ASP A O 1
ATOM 1643 N N . ILE A 1 204 ? 30.954 -6.899 -2.257 1.00 64.94 204 ILE A N 1
ATOM 1644 C CA . ILE A 1 204 ? 31.901 -6.480 -3.295 1.00 64.94 204 ILE A CA 1
ATOM 1645 C C . ILE A 1 204 ? 31.945 -4.951 -3.333 1.00 64.94 204 ILE A C 1
ATOM 1647 O O . ILE A 1 204 ? 31.006 -4.282 -3.771 1.00 64.94 204 ILE A O 1
ATOM 1651 N N . ARG A 1 205 ? 33.057 -4.362 -2.879 1.00 67.25 205 ARG A N 1
ATOM 1652 C CA . ARG A 1 205 ? 33.275 -2.910 -2.967 1.00 67.25 205 ARG A CA 1
ATOM 1653 C C . ARG A 1 205 ? 33.729 -2.535 -4.377 1.00 67.25 205 ARG A C 1
ATOM 1655 O O . ARG A 1 205 ? 34.831 -2.880 -4.788 1.00 67.25 205 ARG A O 1
ATOM 1662 N N . SER A 1 206 ? 32.910 -1.764 -5.092 1.00 69.38 206 SER A N 1
ATOM 1663 C CA . SER A 1 206 ? 33.253 -1.203 -6.406 1.00 69.38 206 SER A CA 1
ATOM 1664 C C . SER A 1 206 ? 33.104 0.318 -6.425 1.00 69.38 206 SER A C 1
ATOM 1666 O O . SER A 1 206 ? 32.191 0.879 -5.818 1.00 69.38 206 SER A O 1
ATOM 1668 N N . LYS A 1 207 ? 34.005 0.990 -7.153 1.00 73.00 207 LYS A N 1
ATOM 1669 C CA . LYS A 1 207 ? 33.911 2.428 -7.461 1.00 73.00 207 LYS A CA 1
ATOM 1670 C C . LYS A 1 207 ? 33.018 2.711 -8.677 1.00 73.00 207 LYS A C 1
ATOM 1672 O O . LYS A 1 207 ? 32.513 3.822 -8.795 1.00 73.00 207 LYS A O 1
ATOM 1677 N N . LYS A 1 208 ? 32.828 1.716 -9.552 1.00 72.00 208 LYS A N 1
ATOM 1678 C CA . LYS A 1 208 ? 31.973 1.778 -10.746 1.00 72.00 208 LYS A CA 1
ATOM 1679 C C . LYS A 1 208 ? 30.658 1.054 -10.489 1.00 72.00 208 LYS A C 1
ATOM 1681 O O . LYS A 1 208 ? 30.661 0.003 -9.841 1.00 72.00 208 LYS A O 1
ATOM 1686 N N . TRP A 1 209 ? 29.562 1.614 -10.981 1.00 68.75 209 TRP A N 1
ATOM 1687 C CA . TRP A 1 209 ? 28.270 0.941 -10.931 1.00 68.75 209 TRP A CA 1
ATOM 1688 C C . TRP A 1 209 ? 28.223 -0.182 -11.969 1.00 68.75 209 TRP A C 1
ATOM 1690 O O . TRP A 1 209 ? 28.921 -0.122 -12.977 1.00 68.75 209 TRP A O 1
ATOM 1700 N N . LEU A 1 210 ? 27.398 -1.198 -11.727 1.00 60.12 210 LEU A N 1
ATOM 1701 C CA . LEU A 1 210 ? 27.308 -2.396 -12.568 1.00 60.12 210 LEU A CA 1
ATOM 1702 C C . LEU A 1 210 ? 26.883 -2.101 -14.015 1.00 60.12 210 LEU A C 1
ATOM 1704 O O . LEU A 1 210 ? 27.200 -2.899 -14.874 1.00 60.12 210 LEU A O 1
ATOM 1708 N N . ILE A 1 211 ? 26.236 -0.962 -14.304 1.00 52.16 211 ILE A N 1
ATOM 1709 C CA . ILE A 1 211 ? 25.897 -0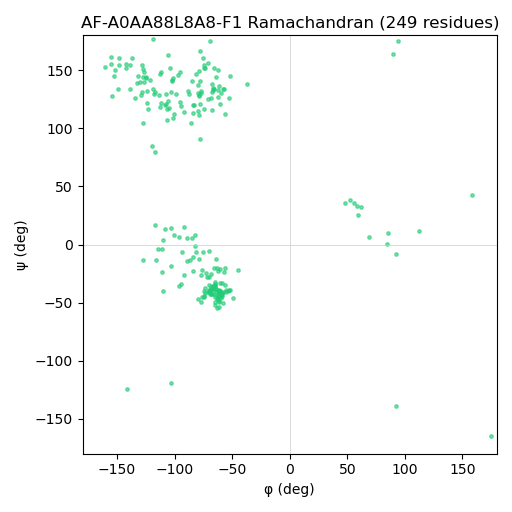.557 -15.688 1.00 52.16 211 ILE A CA 1
ATOM 1710 C C . ILE A 1 211 ? 27.139 -0.094 -16.476 1.00 52.16 211 ILE A C 1
ATOM 1712 O O . ILE A 1 211 ? 27.165 -0.212 -17.695 1.00 52.16 211 ILE A O 1
ATOM 1716 N N . ASP A 1 212 ? 28.193 0.379 -15.799 1.00 47.47 212 ASP A N 1
ATOM 1717 C CA . ASP A 1 212 ? 29.478 0.701 -16.448 1.00 47.47 212 ASP A CA 1
ATOM 1718 C C . ASP A 1 212 ? 30.349 -0.548 -16.660 1.00 47.47 212 ASP A C 1
ATOM 1720 O O . ASP A 1 212 ? 31.438 -0.476 -17.237 1.00 47.47 212 ASP A O 1
ATOM 1724 N N . ARG A 1 213 ? 29.909 -1.690 -16.126 1.00 46.53 213 ARG A N 1
ATOM 1725 C CA . ARG A 1 213 ? 30.448 -3.008 -16.434 1.00 46.53 213 ARG A CA 1
ATOM 1726 C C . ARG A 1 213 ? 29.449 -3.705 -17.359 1.00 46.53 213 ARG A C 1
ATOM 1728 O O . ARG A 1 213 ? 28.279 -3.359 -17.409 1.00 46.53 213 ARG A O 1
ATOM 1735 N N . ASN A 1 214 ? 29.960 -4.604 -18.181 1.00 41.47 214 ASN A N 1
ATOM 1736 C CA . ASN A 1 214 ? 29.252 -5.318 -19.243 1.00 41.47 214 ASN A CA 1
ATOM 1737 C C . ASN A 1 214 ? 27.786 -5.689 -18.862 1.00 41.47 214 ASN A C 1
ATOM 1739 O O . ASN A 1 214 ? 27.593 -6.145 -17.738 1.00 41.47 214 ASN A O 1
ATOM 1743 N N . PRO A 1 215 ? 26.760 -5.556 -19.736 1.00 43.06 215 PRO A N 1
ATOM 1744 C CA . PRO A 1 215 ? 25.345 -5.877 -19.450 1.00 43.06 215 PRO A CA 1
ATOM 1745 C C . PRO A 1 215 ? 25.060 -7.207 -18.723 1.00 43.06 215 PRO A C 1
ATOM 1747 O O . PRO A 1 215 ? 24.025 -7.341 -18.065 1.00 43.06 215 PRO A O 1
ATOM 1750 N N . LEU A 1 216 ? 25.983 -8.167 -18.799 1.00 38.38 216 LEU A N 1
ATOM 1751 C CA . LEU A 1 216 ? 25.974 -9.414 -18.034 1.00 38.38 216 LEU A CA 1
ATOM 1752 C C . LEU A 1 216 ? 25.972 -9.193 -16.506 1.00 38.38 216 LEU A C 1
ATOM 1754 O O . LEU A 1 216 ? 25.265 -9.910 -15.816 1.00 38.38 216 LEU A O 1
ATOM 1758 N N . ASP A 1 217 ? 26.609 -8.146 -15.972 1.00 43.97 217 ASP A N 1
ATOM 1759 C CA . ASP A 1 217 ? 26.721 -7.886 -14.523 1.00 43.97 217 ASP A CA 1
ATOM 1760 C C . ASP A 1 217 ? 25.384 -7.459 -13.862 1.00 43.97 217 ASP A C 1
ATOM 1762 O O . ASP A 1 217 ? 25.142 -7.689 -12.669 1.00 43.97 217 ASP A O 1
ATOM 1766 N N . ILE A 1 218 ? 24.481 -6.830 -14.627 1.00 45.81 218 ILE A N 1
ATOM 1767 C CA . ILE A 1 218 ? 23.117 -6.482 -14.176 1.00 45.81 218 ILE A CA 1
ATOM 1768 C C . ILE A 1 218 ? 22.257 -7.738 -14.142 1.00 45.81 218 ILE A C 1
ATOM 1770 O O . ILE A 1 218 ? 21.534 -7.969 -13.171 1.00 45.81 218 ILE A O 1
ATOM 1774 N N . VAL A 1 219 ? 22.356 -8.544 -15.200 1.00 44.88 219 VAL A N 1
ATOM 1775 C CA . VAL A 1 219 ? 21.713 -9.853 -15.287 1.00 44.88 219 VAL A CA 1
ATOM 1776 C C . VAL A 1 219 ? 22.232 -10.739 -14.164 1.00 44.88 219 VAL A C 1
ATOM 1778 O O . VAL A 1 219 ? 21.417 -11.357 -13.499 1.00 44.88 219 VAL A O 1
ATOM 1781 N N . ASP A 1 220 ? 23.520 -10.694 -13.839 1.00 43.59 220 ASP A N 1
ATOM 1782 C CA . ASP A 1 220 ? 24.122 -11.416 -12.723 1.00 43.59 220 ASP A CA 1
ATOM 1783 C C . ASP A 1 220 ? 23.670 -10.873 -11.375 1.00 43.59 220 ASP A C 1
ATOM 1785 O O . ASP A 1 220 ? 23.392 -11.658 -10.488 1.00 43.59 220 ASP A O 1
ATOM 1789 N N . THR A 1 221 ? 23.473 -9.567 -11.196 1.00 48.22 221 THR A N 1
ATOM 1790 C CA . THR A 1 221 ? 22.908 -9.041 -9.940 1.00 48.22 221 THR A CA 1
ATOM 1791 C C . THR A 1 221 ? 21.439 -9.429 -9.781 1.00 48.22 221 THR A C 1
ATOM 1793 O O . THR A 1 221 ? 21.025 -9.834 -8.700 1.00 48.22 221 THR A O 1
ATOM 1796 N N . ILE A 1 222 ? 20.646 -9.376 -10.853 1.00 53.53 222 ILE A N 1
ATOM 1797 C CA . ILE A 1 222 ? 19.252 -9.839 -10.865 1.00 53.53 222 ILE A CA 1
ATOM 1798 C C . ILE A 1 222 ? 19.185 -11.362 -10.694 1.00 53.53 222 ILE A C 1
ATOM 1800 O O . ILE A 1 222 ? 18.314 -11.846 -9.978 1.00 53.53 222 ILE A O 1
ATOM 1804 N N . ASN A 1 223 ? 20.104 -12.119 -11.289 1.00 45.56 223 ASN A N 1
ATOM 1805 C CA . ASN A 1 223 ? 20.207 -13.574 -11.186 1.00 45.56 223 ASN A CA 1
ATOM 1806 C C . ASN A 1 223 ? 20.813 -14.016 -9.857 1.00 45.56 223 ASN A C 1
ATOM 1808 O O . ASN A 1 223 ? 20.489 -15.098 -9.396 1.00 45.56 223 ASN A O 1
ATOM 1812 N N . VAL A 1 224 ? 21.626 -13.193 -9.203 1.00 52.31 224 VAL A N 1
ATOM 1813 C CA . VAL A 1 224 ? 22.096 -13.385 -7.829 1.00 52.31 224 VAL A CA 1
ATOM 1814 C C . VAL A 1 224 ? 20.951 -13.073 -6.875 1.00 52.31 224 VAL A C 1
ATOM 1816 O O . VAL A 1 224 ? 20.668 -13.889 -6.014 1.00 52.31 224 VAL A O 1
ATOM 1819 N N . ILE A 1 225 ? 20.199 -11.984 -7.074 1.00 54.38 225 ILE A N 1
ATOM 1820 C CA . ILE A 1 225 ? 18.976 -11.680 -6.308 1.00 54.38 225 ILE A CA 1
ATOM 1821 C C . ILE A 1 225 ? 17.957 -12.826 -6.451 1.00 54.38 225 ILE A C 1
ATOM 1823 O O . ILE A 1 225 ? 17.477 -13.357 -5.450 1.00 54.38 225 ILE A O 1
ATOM 1827 N N . LYS A 1 226 ? 17.663 -13.263 -7.682 1.00 50.47 226 LYS A N 1
ATOM 1828 C CA . LYS A 1 226 ? 16.740 -14.375 -7.970 1.00 50.47 226 LYS A CA 1
ATOM 1829 C C . LYS A 1 226 ? 17.314 -15.730 -7.530 1.00 50.47 226 LYS A C 1
ATOM 1831 O O . LYS A 1 226 ? 16.588 -16.552 -6.983 1.00 50.47 226 LYS A O 1
ATOM 1836 N N . GLY A 1 227 ? 18.609 -15.963 -7.718 1.00 48.44 227 GLY A N 1
ATOM 1837 C CA . GLY A 1 227 ? 19.313 -17.217 -7.430 1.00 48.44 227 GLY A CA 1
ATOM 1838 C C . GLY A 1 227 ? 19.536 -17.463 -5.940 1.00 48.44 227 GLY A C 1
ATOM 1839 O O . GLY A 1 227 ? 19.296 -18.572 -5.471 1.00 48.44 227 GLY A O 1
ATOM 1840 N N . ILE A 1 228 ? 19.879 -16.426 -5.170 1.00 52.28 228 ILE A N 1
ATOM 1841 C CA . ILE A 1 228 ? 19.907 -16.454 -3.700 1.00 52.28 228 ILE A CA 1
ATOM 1842 C C . ILE A 1 228 ? 18.516 -16.807 -3.156 1.00 52.28 228 ILE A C 1
ATOM 1844 O O . ILE A 1 228 ? 18.390 -17.638 -2.254 1.00 52.28 228 ILE A O 1
ATOM 1848 N N . GLN A 1 229 ? 17.452 -16.234 -3.728 1.00 49.69 229 GLN A N 1
ATOM 1849 C CA . GLN A 1 229 ? 16.080 -16.539 -3.316 1.00 49.69 229 GLN A CA 1
ATOM 1850 C C . GLN A 1 229 ? 15.664 -17.976 -3.667 1.00 49.69 229 GLN A C 1
ATOM 1852 O O . GLN A 1 229 ? 15.090 -18.665 -2.822 1.00 49.69 229 GLN A O 1
ATOM 1857 N N . ILE A 1 230 ? 15.998 -18.466 -4.866 1.00 49.72 230 ILE A N 1
ATOM 1858 C CA . ILE A 1 230 ? 15.748 -19.858 -5.278 1.00 49.72 230 ILE A CA 1
ATOM 1859 C C . ILE A 1 230 ? 16.512 -20.840 -4.375 1.00 49.72 230 ILE A C 1
ATOM 1861 O O . ILE A 1 230 ? 15.917 -21.800 -3.880 1.00 49.72 230 ILE A O 1
ATOM 1865 N N . ALA A 1 231 ? 17.788 -20.580 -4.078 1.00 43.19 231 ALA A N 1
ATOM 1866 C CA . ALA A 1 231 ? 18.590 -21.408 -3.177 1.00 43.19 231 ALA A CA 1
ATOM 1867 C C . ALA A 1 231 ? 18.011 -21.444 -1.747 1.00 43.19 231 ALA A C 1
ATOM 1869 O O . ALA A 1 231 ? 17.949 -22.511 -1.131 1.00 43.19 231 ALA A O 1
ATOM 1870 N N . GLY A 1 232 ? 17.501 -20.314 -1.241 1.00 40.12 232 GLY A N 1
ATOM 1871 C CA . GLY A 1 232 ? 16.806 -20.238 0.049 1.00 40.12 232 GLY A CA 1
ATOM 1872 C C . GLY A 1 232 ? 15.500 -21.048 0.104 1.00 40.12 232 GLY A C 1
ATOM 1873 O O . GLY A 1 232 ? 15.214 -21.700 1.111 1.00 40.12 232 GLY A O 1
ATOM 1874 N N . ILE A 1 233 ? 14.721 -21.074 -0.984 1.00 42.78 233 ILE A N 1
ATOM 1875 C CA . ILE A 1 233 ? 13.485 -21.876 -1.099 1.00 42.78 233 ILE A CA 1
ATOM 1876 C C . ILE A 1 233 ? 13.795 -23.374 -1.160 1.00 42.78 233 ILE A C 1
ATOM 1878 O O . ILE A 1 233 ? 13.127 -24.172 -0.495 1.00 42.78 233 ILE A O 1
ATOM 1882 N N . VAL A 1 234 ? 14.817 -23.763 -1.926 1.00 38.72 234 VAL A N 1
ATOM 1883 C CA . VAL A 1 234 ? 15.262 -25.160 -2.032 1.00 38.72 234 VAL A CA 1
ATOM 1884 C C . VAL A 1 234 ? 15.776 -25.665 -0.681 1.00 38.72 234 VAL A C 1
ATOM 1886 O O . VAL A 1 234 ? 15.408 -26.766 -0.267 1.00 38.72 234 VAL A O 1
ATOM 1889 N N . ASN A 1 235 ? 16.526 -24.848 0.068 1.00 35.22 235 ASN A N 1
ATOM 1890 C CA . ASN A 1 235 ? 16.982 -25.223 1.409 1.00 35.22 235 ASN A CA 1
ATOM 1891 C C . ASN A 1 235 ? 15.833 -25.351 2.421 1.00 35.22 235 ASN A C 1
ATOM 1893 O O . ASN A 1 235 ? 15.844 -26.281 3.225 1.00 35.22 235 ASN A O 1
ATOM 1897 N N . ARG A 1 236 ? 14.790 -24.506 2.355 1.00 39.75 236 ARG A N 1
ATOM 1898 C CA . ARG A 1 236 ? 13.595 -24.680 3.206 1.00 39.75 236 ARG A CA 1
ATOM 1899 C C . ARG A 1 236 ? 12.837 -25.972 2.903 1.00 39.75 236 ARG A C 1
ATOM 1901 O O . ARG A 1 236 ? 12.412 -26.630 3.847 1.00 39.75 236 ARG A O 1
ATOM 1908 N N . ARG A 1 237 ? 12.721 -26.376 1.630 1.00 31.27 237 ARG A N 1
ATOM 1909 C CA . ARG A 1 237 ? 12.131 -27.680 1.262 1.00 31.27 237 ARG A CA 1
ATOM 1910 C C . ARG A 1 237 ? 12.977 -28.859 1.747 1.00 31.27 237 ARG A C 1
ATOM 1912 O O . ARG A 1 237 ? 12.413 -29.859 2.176 1.00 31.27 237 ARG A O 1
ATOM 1919 N N . ARG A 1 238 ? 14.310 -28.733 1.745 1.00 27.48 238 ARG A N 1
ATOM 1920 C CA . ARG A 1 238 ? 15.228 -29.749 2.295 1.00 27.48 238 ARG A CA 1
ATOM 1921 C C . ARG A 1 238 ? 15.119 -29.888 3.818 1.00 27.48 238 ARG A C 1
ATOM 1923 O O . ARG A 1 238 ? 15.193 -31.001 4.323 1.00 27.48 238 ARG A O 1
ATOM 1930 N N . ILE A 1 239 ? 14.888 -28.788 4.538 1.00 30.80 239 ILE A N 1
ATOM 1931 C CA . ILE A 1 239 ? 14.691 -28.804 5.998 1.00 30.80 239 ILE A CA 1
ATOM 1932 C C . ILE A 1 239 ? 13.309 -29.374 6.363 1.00 30.80 239 ILE A C 1
ATOM 1934 O O . ILE A 1 239 ? 13.203 -30.144 7.312 1.00 30.80 239 ILE A O 1
ATOM 1938 N N . SER A 1 240 ? 12.261 -29.083 5.584 1.00 30.25 240 SER A N 1
ATOM 1939 C CA . SER A 1 240 ? 10.914 -29.626 5.822 1.00 30.25 240 SER A CA 1
ATOM 1940 C C . SER A 1 240 ? 10.710 -31.073 5.345 1.00 30.25 240 SER A C 1
ATOM 1942 O O . SER A 1 240 ? 9.708 -31.679 5.704 1.00 30.25 240 SER A O 1
ATOM 1944 N N . LEU A 1 241 ? 11.627 -31.636 4.548 1.00 29.58 241 LEU A N 1
ATOM 1945 C CA . LEU A 1 241 ? 11.595 -33.044 4.114 1.00 29.58 241 LEU A CA 1
ATOM 1946 C C . LEU A 1 241 ? 12.413 -33.985 5.019 1.00 29.58 241 LEU A C 1
ATOM 1948 O O . LEU A 1 241 ? 12.333 -35.195 4.847 1.00 29.58 241 LEU A O 1
ATOM 1952 N N . ASN A 1 242 ? 13.154 -33.460 6.003 1.00 31.33 242 ASN A N 1
ATOM 1953 C CA . ASN A 1 242 ? 13.984 -34.259 6.919 1.00 31.33 242 ASN A CA 1
ATOM 1954 C C . ASN A 1 242 ? 13.385 -34.451 8.326 1.00 31.33 242 ASN A C 1
ATOM 1956 O O . ASN A 1 242 ? 14.075 -34.911 9.233 1.00 31.33 242 ASN A O 1
ATOM 1960 N N . VAL A 1 243 ? 12.094 -34.160 8.516 1.00 35.28 243 VAL A N 1
ATOM 1961 C CA . VAL A 1 243 ? 11.360 -34.484 9.750 1.00 35.28 243 VAL A CA 1
ATOM 1962 C C . VAL A 1 243 ? 10.239 -35.460 9.398 1.00 35.28 243 VAL A C 1
ATOM 1964 O O . VAL A 1 243 ? 9.097 -35.062 9.200 1.00 35.28 243 VAL A O 1
ATOM 1967 N N . GLY A 1 244 ? 10.581 -36.742 9.239 1.00 36.47 244 GLY A N 1
ATOM 1968 C CA . GLY A 1 244 ? 9.583 -37.770 8.930 1.00 36.47 244 GLY A CA 1
ATOM 1969 C C . GLY A 1 244 ? 10.103 -39.048 8.278 1.00 36.47 244 GLY A C 1
ATOM 1970 O O . GLY A 1 244 ? 9.463 -39.549 7.365 1.00 36.47 244 GLY A O 1
ATOM 1971 N N . LEU A 1 245 ? 11.231 -39.600 8.730 1.00 28.94 245 LEU A N 1
ATOM 1972 C CA . LEU A 1 245 ? 11.532 -41.018 8.505 1.00 28.94 245 LEU A CA 1
ATOM 1973 C C . LEU A 1 245 ? 11.679 -41.685 9.871 1.00 28.94 245 LEU A C 1
ATOM 1975 O O . LEU A 1 245 ? 12.766 -41.782 10.439 1.00 28.94 245 LEU A O 1
ATOM 1979 N N . GLY A 1 246 ? 10.530 -42.078 10.423 1.00 30.48 246 GLY A N 1
ATOM 1980 C CA . GLY A 1 246 ? 10.471 -43.027 11.524 1.00 30.48 246 GLY A CA 1
ATOM 1981 C C . GLY A 1 246 ? 11.106 -44.340 11.079 1.00 30.48 246 GLY A C 1
ATOM 1982 O O . GLY A 1 246 ? 10.819 -44.848 9.996 1.00 30.48 246 GLY A O 1
ATOM 1983 N N . ARG A 1 247 ? 12.012 -44.854 11.909 1.00 31.81 247 ARG A N 1
ATOM 1984 C CA . ARG A 1 247 ? 12.628 -46.172 11.743 1.00 31.81 247 ARG A CA 1
ATOM 1985 C C . ARG A 1 247 ? 11.532 -47.248 11.688 1.00 31.81 247 ARG A C 1
ATOM 1987 O O . ARG A 1 247 ? 10.670 -47.231 12.566 1.00 31.81 247 ARG A O 1
ATOM 1994 N N . PRO A 1 248 ? 11.574 -48.207 10.751 1.00 30.69 248 PRO A N 1
ATOM 1995 C CA . PRO A 1 248 ? 10.791 -49.422 10.889 1.00 30.69 248 PRO A CA 1
ATOM 1996 C C . PRO A 1 248 ? 11.460 -50.310 11.944 1.00 30.69 248 PRO A C 1
ATOM 1998 O O . PRO A 1 248 ? 12.608 -50.727 11.791 1.00 30.69 248 PRO A O 1
ATOM 2001 N N . SER A 1 249 ? 10.749 -50.562 13.039 1.00 31.77 249 SER A N 1
ATOM 2002 C CA . SER A 1 249 ? 11.038 -51.661 13.954 1.00 31.77 249 SER A CA 1
ATOM 2003 C C . SER A 1 249 ? 10.745 -52.977 13.234 1.00 31.77 249 SER A C 1
ATOM 2005 O O . SER A 1 249 ? 9.596 -53.240 12.879 1.00 31.77 249 SER A O 1
ATOM 2007 N N . PHE A 1 250 ? 11.777 -53.786 13.013 1.00 34.88 250 PHE A N 1
ATOM 2008 C CA . PHE A 1 250 ? 11.626 -55.205 12.716 1.00 34.88 250 PHE A CA 1
ATOM 2009 C C . PHE A 1 250 ? 11.868 -55.993 14.005 1.00 34.88 250 PHE A C 1
ATOM 2011 O O . PHE A 1 250 ? 12.882 -55.754 14.660 1.00 34.88 250 PHE A O 1
ATOM 2018 N N . SER A 1 251 ? 10.910 -56.890 14.282 1.00 36.09 251 SER A N 1
ATOM 2019 C CA . SER A 1 251 ? 10.816 -57.915 15.342 1.00 36.09 251 SER A CA 1
ATOM 2020 C C . SER A 1 251 ? 10.953 -57.455 16.789 1.00 36.09 251 SER A C 1
ATOM 2022 O O . SER A 1 251 ? 12.082 -57.103 17.193 1.00 36.09 251 SER A O 1
#

Sequence (251 aa):
MIPFKGTIGFRQYLKDKPHSWGVKVFTRAGISGIVYDIEIYTGKGAVEISGLGQGTDVVLRLVENLPRFMNFKLFFDNFYTGIDLIHKLRVEYGIESCGTIRNNRMRGAVLDTDANMKKKGRGSVDFRFERHSEVSVVKWYDNKPVHLASSYCAVTPIDKCQRWDGTTRKYVEVDRPRIVRDYNKSMGGVDLADMFLELYRTDIRSKKWLIDRNPLDIVDTINVIKGIQIAGIVNRRRISLNVGLGRPSFS

Organism: Artemia franciscana (NCBI:txid6661)

Foldseek 3Di:
DAADDADDQQWAADPPDPRRIDWDKDFDFWLLLFTPDIDTGRDPDDDDDPVPDDLLVRVCVRCVPPQALPAAEEEDEQSNDALVSQLCCCPVRVYWYKYWHDPVRPVPPDWDDQVVLVVVHAQDKDWDQDPVSCKIWMWHDHVGIIIMITNPFYFPPWDWDWDQDPVVRDTDIHIDGPSRVVNVSIVCSNVSLVVLCVVPPDDDDDNDDCVVPDPVSVVVVVCCSNVSSVVVVVVVVVVVVPPDDDDDDDD

Nearest PDB structures (foldseek):
  6x68-assembly1_C  TM=8.083E-01  e=6.511E-13  Trichoplusia ni
  6spf-assembly1_X  TM=3.037E-01  e=5.346E-01  Pseudomonas aeruginosa
  5i5l-assembly1_A-2  TM=4.924E-01  e=1.553E+00  Agrobacterium fabrum str. C58
  7oj0-assembly1_w  TM=3.096E-01  e=9.113E-01  Escherichia coli K-12
  6r26-assembly1_A-2  TM=4.966E-01  e=1.969E+00  Agrobacterium fabrum str. C58

Solvent-accessible surface area (backbone atoms only — not comparable to full-atom values): 14612 Å² total; per-residue (Å²): 111,49,74,46,85,48,82,59,98,33,61,38,79,40,86,90,41,100,64,34,44,13,40,44,57,48,74,42,44,41,72,87,22,48,72,79,41,75,45,77,49,67,65,86,82,72,83,81,77,72,87,73,50,70,45,38,34,52,51,52,61,68,46,62,88,52,77,61,62,70,69,47,76,50,67,41,59,46,79,44,34,36,60,67,51,45,30,46,35,38,74,78,35,31,27,38,34,37,22,36,39,45,80,94,43,50,85,77,70,85,67,79,51,71,68,58,39,60,70,69,29,66,36,32,74,46,73,50,74,42,79,90,61,52,33,28,39,37,39,39,21,60,99,56,81,44,42,34,37,18,54,79,49,45,55,72,66,68,46,76,41,83,40,82,35,85,88,80,71,41,77,41,83,30,53,36,36,32,40,60,52,59,43,67,69,45,62,52,6,52,59,44,29,54,49,52,51,64,77,70,55,78,92,75,92,60,68,65,55,52,84,86,37,64,77,62,50,49,52,44,50,54,47,45,58,49,45,54,49,51,53,54,52,55,51,52,52,55,61,68,68,70,74,79,81,79,79,83,87,76,132

InterPro domains:
  IPR029526 PiggyBac transposable element-derived protein [PF13843] (1-209)

Radius of gyration: 21.76 Å; Cα contacts (8 Å, |Δi|>4): 390; chains: 1; bounding box: 54×72×50 Å

pLDDT: mean 82.3, std 19.98, range [27.48, 98.06]